Protein AF-A0A0V7ZVW0-F1 (afdb_monomer_lite)

Foldseek 3Di:
DLVVCLVPVPPQDPVNLVVVCVVQNNVLSVCSNVNHDDDPPPPDDDPPPPDDDDDDDDDDDDDDDPPPPDPQPQPDDPLLQVLLCVVQVDHLNLAHEAEQDPVQVLVQFQWKEFQRYIYHHHPRCVCVLLRSLVNSCVVVVVQDDWDDDRVQETEGDPPVSSVCSVVSSVRSNVCSVDDDDPDDDDDDDPDDDDDDPPDDPDDTTYMYGHHNDPPDDDPLQVLQVQLDADAFDCDPQGVQQQVVNQVCSQCSNPDDPVVLLVLQLVCCCVVVVDDSVVSSVVCSNNQDPVSCVSVVWDKDLDDPPVPDFKKKKWADDDPGIHIWIWGHDPNWIWIRGNNPDPGIDTDPDPVVVVVPTDSRMMIID

pLDDT: mean 73.27, std 20.16, range [25.23, 97.62]

Radius of gyration: 29.3 Å; chains: 1; bounding box: 74×58×77 Å

Structure (mmCIF, N/CA/C/O backbone):
data_AF-A0A0V7ZVW0-F1
#
_entry.id   AF-A0A0V7ZVW0-F1
#
loop_
_atom_site.group_PDB
_atom_site.id
_atom_site.type_symbol
_atom_site.label_atom_id
_atom_site.label_alt_id
_atom_site.label_comp_id
_atom_site.label_asym_id
_atom_site.label_entity_id
_atom_site.label_seq_id
_atom_site.pdbx_PDB_ins_code
_atom_site.Cartn_x
_atom_site.Cartn_y
_atom_site.Cartn_z
_atom_site.occupancy
_atom_site.B_iso_or_equiv
_atom_site.auth_seq_id
_atom_site.auth_comp_id
_atom_site.auth_asym_id
_atom_site.auth_atom_id
_atom_site.pdbx_PDB_model_num
ATOM 1 N N . MET A 1 1 ? -21.931 31.222 8.034 1.00 62.81 1 MET A N 1
ATOM 2 C CA . MET A 1 1 ? -21.033 31.451 6.882 1.00 62.81 1 MET A CA 1
ATOM 3 C C . MET A 1 1 ? -21.674 30.991 5.579 1.00 62.81 1 MET A C 1
ATOM 5 O O . MET A 1 1 ? -21.943 31.849 4.756 1.00 62.81 1 MET A O 1
ATOM 9 N N . VAL A 1 2 ? -22.039 29.708 5.440 1.00 65.50 2 VAL A N 1
ATOM 10 C CA . VAL A 1 2 ? -22.719 29.173 4.238 1.00 65.50 2 VAL A CA 1
ATOM 11 C C . VAL A 1 2 ? -24.022 29.911 3.904 1.00 65.50 2 VAL A C 1
ATOM 13 O O . VAL A 1 2 ? -24.157 30.420 2.803 1.00 65.50 2 VAL A O 1
ATOM 16 N N . GLN A 1 3 ? -24.919 30.109 4.878 1.00 70.12 3 GLN A N 1
ATOM 17 C CA . GLN A 1 3 ? -26.161 30.880 4.668 1.00 70.12 3 GLN A CA 1
ATOM 18 C C . GLN A 1 3 ? -25.923 32.312 4.165 1.00 70.12 3 GLN A C 1
ATOM 20 O O . GLN A 1 3 ? -26.696 32.821 3.364 1.00 70.12 3 GLN A O 1
ATOM 25 N N . ARG A 1 4 ? -24.845 32.965 4.616 1.00 76.50 4 ARG A N 1
ATOM 26 C CA . ARG A 1 4 ? -24.483 34.310 4.146 1.00 76.50 4 ARG A CA 1
ATOM 27 C C . ARG A 1 4 ? -23.921 34.256 2.721 1.00 76.50 4 ARG A C 1
ATOM 29 O O . ARG A 1 4 ? -24.273 35.106 1.915 1.00 76.50 4 ARG A O 1
ATOM 36 N N . ALA A 1 5 ? -23.093 33.255 2.414 1.00 75.12 5 ALA A N 1
ATOM 37 C CA . ALA A 1 5 ? -22.555 33.028 1.073 1.00 75.12 5 ALA A CA 1
ATOM 38 C C . ALA A 1 5 ? -23.656 32.703 0.047 1.00 75.12 5 ALA A C 1
ATOM 40 O O . ALA A 1 5 ? -23.568 33.150 -1.084 1.00 75.12 5 ALA A O 1
ATOM 41 N N . GLN A 1 6 ? -24.728 32.012 0.450 1.00 74.56 6 GLN A N 1
ATOM 42 C CA . GLN A 1 6 ? -25.894 31.740 -0.404 1.00 74.56 6 GLN A CA 1
ATOM 43 C C . GLN A 1 6 ? -26.761 32.976 -0.672 1.00 74.56 6 GLN A C 1
ATOM 45 O O . GLN A 1 6 ? -27.415 33.058 -1.705 1.00 74.56 6 GLN A O 1
ATOM 50 N N . GLN A 1 7 ? -26.798 33.927 0.265 1.00 77.25 7 GLN A N 1
ATOM 51 C CA . GLN A 1 7 ? -27.565 35.165 0.107 1.00 77.25 7 GLN A CA 1
ATOM 52 C C . GLN A 1 7 ? -26.859 36.185 -0.793 1.00 77.25 7 GLN A C 1
ATOM 54 O O . GLN A 1 7 ? -27.534 36.972 -1.451 1.00 77.25 7 GLN A O 1
ATOM 59 N N . ASP A 1 8 ? -25.521 36.192 -0.817 1.00 77.88 8 ASP A N 1
ATOM 60 C CA . ASP A 1 8 ? -24.735 37.115 -1.647 1.00 77.88 8 ASP A CA 1
ATOM 61 C C . ASP A 1 8 ? -23.403 36.473 -2.114 1.00 77.88 8 ASP A C 1
ATOM 63 O O . ASP A 1 8 ? -22.331 36.795 -1.583 1.00 77.88 8 ASP A O 1
ATOM 67 N N . PRO A 1 9 ? -23.449 35.548 -3.098 1.00 74.31 9 PRO A N 1
ATOM 68 C CA . PRO A 1 9 ? -22.285 34.762 -3.533 1.00 74.31 9 PRO A CA 1
ATOM 69 C C . PRO A 1 9 ? -21.124 35.603 -4.077 1.00 74.31 9 PRO A C 1
ATOM 71 O O . PRO A 1 9 ? -19.957 35.244 -3.933 1.00 74.31 9 PRO A O 1
ATOM 74 N N . ASN A 1 10 ? -21.432 36.770 -4.647 1.00 75.38 10 ASN A N 1
ATOM 75 C CA . ASN A 1 10 ? -20.456 37.666 -5.269 1.00 75.38 10 ASN A CA 1
ATOM 76 C C . ASN A 1 10 ? -19.619 38.467 -4.253 1.00 75.38 10 ASN A C 1
ATOM 78 O O . ASN A 1 10 ? -18.709 39.194 -4.651 1.00 75.38 10 ASN A O 1
ATOM 82 N N . LYS A 1 11 ? -19.919 38.362 -2.950 1.00 76.19 11 LYS A N 1
ATOM 83 C CA . LYS A 1 11 ? -19.188 39.042 -1.866 1.00 76.19 11 LYS A CA 1
ATOM 84 C C . LYS A 1 11 ? -18.315 38.117 -1.019 1.00 76.19 11 LYS A C 1
ATOM 86 O O . LYS A 1 11 ? -17.822 38.548 0.022 1.00 76.19 11 LYS A O 1
ATOM 91 N N . VAL A 1 12 ? -18.126 36.869 -1.442 1.00 75.44 12 VAL A N 1
ATOM 92 C CA . VAL A 1 12 ? -17.245 35.911 -0.766 1.00 75.44 12 VAL A CA 1
ATOM 93 C C . VAL A 1 12 ? -15.794 36.180 -1.170 1.00 75.44 12 VAL A C 1
ATOM 95 O O . VAL A 1 12 ? -15.440 36.105 -2.345 1.00 75.44 12 VAL A O 1
ATOM 98 N N . SER A 1 13 ? -14.947 36.513 -0.195 1.00 74.56 13 SER A N 1
ATOM 99 C CA . SER A 1 13 ? -13.511 36.739 -0.413 1.00 74.56 13 SER A CA 1
ATOM 100 C C . SER A 1 13 ? -12.729 35.428 -0.605 1.00 74.56 13 SER A C 1
ATOM 102 O O . SER A 1 13 ? -13.204 34.350 -0.251 1.00 74.56 13 SER A O 1
ATOM 104 N N . GLY A 1 14 ? -11.505 35.503 -1.143 1.00 70.06 14 GLY A N 1
ATOM 105 C CA . GLY A 1 14 ? -10.660 34.319 -1.382 1.00 70.06 14 GLY A CA 1
ATOM 106 C C . GLY A 1 14 ? -10.353 33.494 -0.122 1.00 70.06 14 GLY A C 1
ATOM 107 O O . GLY A 1 14 ? -10.316 32.266 -0.186 1.00 70.06 14 GLY A O 1
ATOM 108 N N . ASP A 1 15 ? -10.222 34.144 1.036 1.00 69.88 15 ASP A N 1
ATOM 109 C CA . ASP A 1 15 ? -9.978 33.465 2.316 1.00 69.88 15 ASP A CA 1
ATOM 110 C C . ASP A 1 15 ? -11.261 32.828 2.882 1.00 69.88 15 ASP A C 1
ATOM 112 O O . ASP A 1 15 ? -11.229 31.742 3.466 1.00 69.88 15 ASP A O 1
ATOM 116 N N . GLU A 1 16 ? -12.420 33.461 2.661 1.00 63.94 16 GLU A N 1
ATOM 117 C CA . GLU A 1 16 ? -13.727 32.880 2.993 1.00 63.94 16 GLU A CA 1
ATOM 118 C C . GLU A 1 16 ? -14.039 31.661 2.110 1.00 63.94 16 GLU A C 1
ATOM 120 O O . GLU A 1 16 ? -14.705 30.727 2.550 1.00 63.94 16 GLU A O 1
ATOM 125 N N . TRP A 1 17 ? -13.493 31.616 0.898 1.00 69.94 17 TRP A N 1
ATOM 126 C CA . TRP A 1 17 ? -13.578 30.466 -0.000 1.00 69.94 17 TRP A CA 1
ATOM 127 C C . TRP A 1 17 ? -12.956 29.208 0.610 1.00 69.94 17 TRP A C 1
ATOM 129 O O . TRP A 1 17 ? -13.590 28.158 0.646 1.00 69.94 17 TRP A O 1
ATOM 139 N N . GLN A 1 18 ? -11.739 29.322 1.153 1.00 64.81 18 GLN A N 1
ATOM 140 C CA . GLN A 1 18 ? -11.039 28.191 1.777 1.00 64.81 18 GLN A CA 1
ATOM 141 C C . GLN A 1 18 ? -11.750 27.694 3.040 1.00 64.81 18 GLN A C 1
ATOM 143 O O . GLN A 1 18 ? -11.738 26.498 3.342 1.00 64.81 18 GLN A O 1
ATOM 148 N N . GLN A 1 19 ? -12.393 28.599 3.777 1.00 63.78 19 GLN A N 1
ATOM 149 C CA . GLN A 1 19 ? -13.180 28.249 4.957 1.00 63.78 19 GLN A CA 1
ATOM 150 C C . GLN A 1 19 ? -14.517 27.588 4.592 1.00 63.78 19 GLN A C 1
ATOM 152 O O . GLN A 1 19 ? -14.938 26.669 5.293 1.00 63.78 19 GLN A O 1
ATOM 157 N N . LEU A 1 20 ? -15.164 28.004 3.497 1.00 66.75 20 LEU A N 1
ATOM 158 C CA . LEU A 1 20 ? -16.339 27.319 2.945 1.00 66.75 20 LEU A CA 1
ATOM 159 C C . LEU A 1 20 ? -15.963 25.918 2.458 1.00 66.75 20 LEU A C 1
ATOM 161 O O . LEU A 1 20 ? -16.585 24.947 2.879 1.00 66.75 20 LEU A O 1
ATOM 165 N N . ASP A 1 21 ? -14.880 25.808 1.690 1.00 67.62 21 ASP A N 1
ATOM 166 C CA . ASP A 1 21 ? -14.365 24.540 1.170 1.00 67.62 21 ASP A CA 1
ATOM 167 C C . ASP A 1 21 ? -14.055 23.547 2.300 1.00 67.62 21 ASP A C 1
ATOM 169 O O . ASP A 1 21 ? -14.507 22.402 2.297 1.00 67.62 21 ASP A O 1
ATOM 173 N N . SER A 1 22 ? -13.400 24.025 3.357 1.00 54.53 22 SER A N 1
ATOM 174 C CA . SER A 1 22 ? -13.115 23.216 4.546 1.00 54.53 22 SER A CA 1
ATOM 175 C C . SER A 1 22 ? -14.374 22.792 5.317 1.00 54.53 22 SER A C 1
ATOM 177 O O . SER A 1 22 ? -14.340 21.786 6.024 1.00 54.53 22 SER A O 1
ATOM 179 N N . ALA A 1 23 ? -15.469 23.555 5.224 1.00 60.16 23 ALA A N 1
ATOM 180 C CA . ALA A 1 23 ? -16.697 23.323 5.984 1.00 60.16 23 ALA A CA 1
ATOM 181 C C . ALA A 1 23 ? -17.710 22.429 5.255 1.00 60.16 23 ALA A C 1
ATOM 183 O O . ALA A 1 23 ? -18.391 21.641 5.911 1.00 60.16 23 ALA A O 1
ATOM 184 N N . ILE A 1 24 ? -17.841 22.563 3.931 1.00 66.44 24 ILE A N 1
ATOM 185 C CA . ILE A 1 24 ? -18.870 21.861 3.143 1.00 66.44 24 ILE A CA 1
ATOM 186 C C . ILE A 1 24 ? -18.304 21.041 1.977 1.00 66.44 24 ILE A C 1
ATOM 188 O O . ILE A 1 24 ? -19.046 20.297 1.341 1.00 66.44 24 ILE A O 1
ATOM 192 N N . GLY A 1 25 ? -16.995 21.117 1.732 1.00 59.28 25 GLY A N 1
ATOM 193 C CA . GLY A 1 25 ? -16.313 20.452 0.627 1.00 59.28 25 GLY A CA 1
ATOM 194 C C . GLY A 1 25 ? -16.346 21.261 -0.672 1.00 59.28 25 GLY A C 1
ATOM 195 O O . GLY A 1 25 ? -17.212 22.112 -0.892 1.00 59.28 25 GLY A O 1
ATOM 196 N N . THR A 1 26 ? -15.397 20.967 -1.560 1.00 69.25 26 THR A N 1
ATOM 197 C CA . THR A 1 26 ? -15.078 21.814 -2.725 1.00 69.25 26 THR A CA 1
ATOM 198 C C . THR A 1 26 ? -16.202 21.873 -3.740 1.00 69.25 26 THR A C 1
ATOM 200 O O . THR A 1 26 ? -16.510 22.940 -4.266 1.00 69.25 26 THR A O 1
ATOM 203 N N . ASN A 1 27 ? -16.864 20.739 -3.967 1.00 63.62 27 ASN A N 1
ATOM 204 C CA . ASN A 1 27 ? -17.964 20.643 -4.924 1.00 63.62 27 ASN A CA 1
ATOM 205 C C . ASN A 1 27 ? -19.178 21.454 -4.448 1.00 63.62 27 ASN A C 1
ATOM 207 O O . ASN A 1 27 ? -19.658 22.317 -5.173 1.00 63.62 27 ASN A O 1
ATOM 211 N N . ALA A 1 28 ? -19.583 21.266 -3.190 1.00 71.69 28 ALA A N 1
ATOM 212 C CA . ALA A 1 28 ? -20.669 22.019 -2.566 1.00 71.69 28 ALA A CA 1
ATOM 213 C C . ALA A 1 28 ? -20.373 23.526 -2.469 1.00 71.69 28 ALA A C 1
ATOM 215 O O . ALA A 1 28 ? -21.266 24.358 -2.602 1.00 71.69 28 ALA A O 1
ATOM 216 N N . THR A 1 29 ? -19.107 23.890 -2.255 1.00 75.50 29 THR A N 1
ATOM 217 C CA . THR A 1 29 ? -18.671 25.293 -2.251 1.00 75.50 29 THR A CA 1
ATOM 218 C C . THR A 1 29 ? -18.795 25.909 -3.644 1.00 75.50 29 THR A C 1
ATOM 220 O O . THR A 1 29 ? -19.284 27.030 -3.767 1.00 75.50 29 THR A O 1
ATOM 223 N N . GLY A 1 30 ? -18.438 25.165 -4.697 1.00 73.38 30 GLY A N 1
ATOM 224 C CA . GLY A 1 30 ? -18.672 25.565 -6.085 1.00 73.38 30 GLY A CA 1
ATOM 225 C C . GLY A 1 30 ? -20.152 25.805 -6.402 1.00 73.38 30 GLY A C 1
ATOM 226 O O . GLY A 1 30 ? -20.478 26.811 -7.025 1.00 73.38 30 GLY A O 1
ATOM 227 N N . GLU A 1 31 ? -21.044 24.940 -5.917 1.00 75.38 31 GLU A N 1
ATOM 228 C CA . GLU A 1 31 ? -22.501 25.055 -6.104 1.00 75.38 31 GLU A CA 1
ATOM 229 C C . GLU A 1 31 ? -23.081 26.291 -5.390 1.00 75.38 31 GLU A C 1
ATOM 231 O O . GLU A 1 31 ? -23.767 27.099 -6.018 1.00 75.38 31 GLU A O 1
ATOM 236 N N . VAL A 1 32 ? -22.725 26.528 -4.115 1.00 74.50 32 VAL A N 1
ATOM 237 C CA . VAL A 1 32 ? -23.129 27.747 -3.371 1.00 74.50 32 VAL A CA 1
ATOM 238 C C . VAL A 1 32 ? -22.755 29.016 -4.131 1.00 74.50 32 VAL A C 1
ATOM 240 O O . VAL A 1 32 ? -23.522 29.978 -4.182 1.00 74.50 32 VAL A O 1
ATOM 243 N N . LEU A 1 33 ? -21.559 29.029 -4.710 1.00 75.56 33 LEU A N 1
ATOM 244 C CA . LEU A 1 33 ? -21.011 30.209 -5.366 1.00 75.56 33 LEU A CA 1
ATOM 245 C C . LEU A 1 33 ? -21.505 30.396 -6.798 1.00 75.56 33 LEU A C 1
ATOM 247 O O . LEU A 1 33 ? -21.523 31.521 -7.289 1.00 75.56 33 LEU A O 1
ATOM 251 N N . ALA A 1 34 ? -21.979 29.323 -7.430 1.00 77.19 34 ALA A N 1
ATOM 252 C CA . ALA A 1 34 ? -22.760 29.381 -8.660 1.00 77.19 34 ALA A CA 1
ATOM 253 C C . ALA A 1 34 ? -24.193 29.912 -8.429 1.00 77.19 34 ALA A C 1
ATOM 255 O O . ALA A 1 34 ? -24.961 30.041 -9.381 1.00 77.19 34 ALA A O 1
ATOM 256 N N . GLY A 1 35 ? -24.542 30.260 -7.183 1.00 66.75 35 GLY A N 1
ATOM 257 C CA . GLY A 1 35 ? -25.862 30.754 -6.797 1.00 66.75 35 GLY A CA 1
ATOM 258 C C . GLY A 1 35 ? -26.866 29.640 -6.521 1.00 66.75 35 GLY A C 1
ATOM 259 O O . GLY A 1 35 ? -28.060 29.916 -6.397 1.00 66.75 35 GLY A O 1
ATOM 260 N N . GLU A 1 36 ? -26.410 28.391 -6.418 1.00 72.12 36 GLU A N 1
ATOM 261 C CA . GLU A 1 36 ? -27.277 27.267 -6.104 1.00 72.12 36 GLU A CA 1
ATOM 262 C C . GLU A 1 36 ? -27.523 27.167 -4.596 1.00 72.12 36 GLU A C 1
ATOM 264 O O . GLU A 1 36 ? -26.655 27.400 -3.745 1.00 72.12 36 GLU A O 1
ATOM 269 N N . GLN A 1 37 ? -28.757 26.810 -4.242 1.00 64.25 37 GLN A N 1
ATOM 270 C CA . GLN A 1 37 ? -29.129 26.627 -2.852 1.00 64.25 37 GLN A CA 1
ATOM 271 C C . GLN A 1 37 ? -28.549 25.308 -2.335 1.00 64.25 37 GLN A C 1
ATOM 273 O O . GLN A 1 37 ? -29.181 24.260 -2.401 1.00 64.25 37 GLN A O 1
ATOM 278 N N . TRP A 1 38 ? -27.357 25.376 -1.754 1.00 58.59 38 TRP A N 1
ATOM 279 C CA . TRP A 1 38 ? -26.834 24.306 -0.910 1.00 58.59 38 TRP A CA 1
ATOM 280 C C . TRP A 1 38 ? -27.757 23.987 0.273 1.00 58.59 38 TRP A C 1
ATOM 282 O O . TRP A 1 38 ? -27.940 24.775 1.208 1.00 58.59 38 TRP A O 1
ATOM 292 N N . ILE A 1 39 ? -28.348 22.803 0.235 1.00 56.75 39 ILE A N 1
ATOM 293 C CA . ILE A 1 39 ? -29.100 22.237 1.345 1.00 56.75 39 ILE A CA 1
ATOM 294 C C . ILE A 1 39 ? -28.165 21.218 1.995 1.00 56.75 39 ILE A C 1
ATOM 296 O O . ILE A 1 39 ? -27.678 20.332 1.294 1.00 56.75 39 ILE A O 1
ATOM 300 N N . PRO A 1 40 ? -27.890 21.318 3.307 1.00 47.72 40 PRO A N 1
ATOM 301 C CA . PRO A 1 40 ? -27.124 20.294 3.993 1.00 47.72 40 PRO A CA 1
ATOM 302 C C . PRO A 1 40 ? -27.811 18.943 3.769 1.00 47.72 40 PRO A C 1
ATOM 304 O O . PRO A 1 40 ? -28.951 18.764 4.205 1.00 47.72 40 PRO A O 1
ATOM 307 N N . GLU A 1 41 ? -27.150 17.982 3.120 1.00 44.72 41 GLU A N 1
ATOM 308 C CA . GLU A 1 41 ? -27.631 16.596 3.095 1.00 44.72 41 GLU A CA 1
ATOM 309 C C . GLU A 1 41 ? -27.407 15.958 4.473 1.00 44.72 41 GLU A C 1
ATOM 311 O O . GLU A 1 41 ? -26.576 15.080 4.689 1.00 44.72 41 GLU A O 1
ATOM 316 N N . PHE A 1 42 ? -28.181 16.428 5.446 1.00 38.28 42 PHE A N 1
ATOM 317 C CA . PHE A 1 42 ? -28.397 15.750 6.707 1.00 38.28 42 PHE A CA 1
ATOM 318 C C . PHE A 1 42 ? -29.465 14.681 6.478 1.00 38.28 42 PHE A C 1
ATOM 320 O O . PHE A 1 42 ? -30.665 14.955 6.507 1.00 38.28 42 PHE A O 1
ATOM 327 N N . LYS A 1 43 ? -29.054 13.421 6.305 1.00 37.94 43 LYS A N 1
ATOM 328 C CA . LYS A 1 43 ? -29.952 12.285 6.569 1.00 37.94 43 LYS A CA 1
ATOM 329 C C . LYS A 1 43 ? -30.059 12.089 8.084 1.00 37.94 43 LYS A C 1
ATOM 331 O O . LYS A 1 43 ? -29.467 11.183 8.655 1.00 37.94 43 LYS A O 1
ATOM 336 N N . GLY A 1 44 ? -30.794 12.994 8.724 1.00 29.08 44 GLY A N 1
ATOM 337 C CA . GLY A 1 44 ? -31.065 13.011 10.157 1.00 29.08 44 GLY A CA 1
ATOM 338 C C . GLY A 1 44 ? -32.118 14.073 10.477 1.00 29.08 44 GLY A C 1
ATOM 339 O O . GLY A 1 44 ? -31.895 15.259 10.277 1.00 29.08 44 GLY A O 1
ATOM 340 N N . ILE A 1 45 ? -33.286 13.599 10.900 1.00 36.09 45 ILE A N 1
ATOM 341 C CA . ILE A 1 45 ? -34.530 14.284 11.289 1.00 36.09 45 ILE A CA 1
ATOM 342 C C . ILE A 1 45 ? -34.354 15.758 11.741 1.00 36.09 45 ILE A C 1
ATOM 344 O O . ILE A 1 45 ? -34.023 16.000 12.894 1.00 36.09 45 ILE A O 1
ATOM 348 N N . SER A 1 46 ? -34.661 16.746 10.885 1.00 35.34 46 SER A N 1
ATOM 349 C CA . SER A 1 46 ? -35.245 18.049 11.303 1.00 35.34 46 SER A CA 1
ATOM 350 C C . SER A 1 46 ? -35.776 18.901 10.129 1.00 35.34 46 SER A C 1
ATOM 352 O O . SER A 1 46 ? -35.511 20.091 10.008 1.00 35.34 46 SER A O 1
ATOM 354 N N . GLY A 1 47 ? -36.585 18.312 9.247 1.00 33.84 47 GLY A N 1
ATOM 355 C CA . GLY A 1 47 ? -37.229 19.055 8.150 1.00 33.84 47 GLY A CA 1
ATOM 356 C C . GLY A 1 47 ? -38.544 19.767 8.502 1.00 33.84 47 GLY A C 1
ATOM 357 O O . GLY A 1 47 ? -39.185 20.297 7.603 1.00 33.84 47 GLY A O 1
ATOM 358 N N . GLN A 1 48 ? -39.008 19.748 9.760 1.00 33.38 48 GLN A N 1
ATOM 359 C CA . GLN A 1 48 ? -40.432 19.999 10.041 1.00 33.38 48 GLN A CA 1
ATOM 360 C C . GLN A 1 48 ? -40.726 20.834 11.299 1.00 33.38 48 GLN A C 1
ATOM 362 O O . GLN A 1 48 ? -41.711 20.574 11.981 1.00 33.38 48 GLN A O 1
ATOM 367 N N . LEU A 1 49 ? -39.896 21.835 11.625 1.00 32.31 49 LEU A N 1
ATOM 368 C CA . LEU A 1 49 ? -40.135 22.702 12.798 1.00 32.31 49 LEU A CA 1
ATOM 369 C C . LEU A 1 49 ? -39.998 24.218 12.575 1.00 32.31 49 LEU A C 1
ATOM 371 O O . LEU A 1 49 ? -40.122 24.976 13.530 1.00 32.31 49 LEU A O 1
ATOM 375 N N . TRP A 1 50 ? -39.845 24.700 11.340 1.00 29.77 50 TRP A N 1
ATOM 376 C CA . TRP A 1 50 ? -39.866 26.146 11.072 1.00 29.77 50 TRP A CA 1
ATOM 377 C C . TRP A 1 50 ? -41.203 26.578 10.461 1.00 29.77 50 TRP A C 1
ATOM 379 O O . TRP A 1 50 ? -41.298 26.909 9.284 1.00 29.77 50 TRP A O 1
ATOM 389 N N . GLY A 1 51 ? -42.251 26.551 11.288 1.00 27.03 51 GLY A N 1
ATOM 390 C CA . GLY A 1 51 ? -43.524 27.241 11.067 1.00 27.03 51 GLY A CA 1
ATOM 391 C C . GLY A 1 51 ? -43.766 28.186 12.243 1.00 27.03 51 GLY A C 1
ATOM 392 O O . GLY A 1 51 ? -43.769 27.748 13.388 1.00 27.03 51 GLY A O 1
ATOM 393 N N . GLY A 1 52 ? -43.858 29.487 11.968 1.00 33.66 52 GLY A N 1
ATOM 394 C CA . GLY A 1 52 ? -43.719 30.540 12.973 1.00 33.66 52 GLY A CA 1
ATOM 395 C C . GLY A 1 52 ? -44.821 30.623 14.031 1.00 33.66 52 GLY A C 1
ATOM 396 O O . GLY A 1 52 ? -45.981 30.344 13.763 1.00 33.66 52 GLY A O 1
ATOM 397 N N . ALA A 1 53 ? -44.440 31.112 15.211 1.00 25.23 53 ALA A N 1
ATOM 398 C CA . ALA A 1 53 ? -45.225 32.004 16.063 1.00 25.23 53 ALA A CA 1
ATOM 399 C C . ALA A 1 53 ? -44.318 32.521 17.189 1.00 25.23 53 ALA A C 1
ATOM 401 O O . ALA A 1 53 ? -43.629 31.749 17.853 1.00 25.23 53 ALA A O 1
ATOM 402 N N . ALA A 1 54 ? -44.311 33.835 17.397 1.00 30.41 54 ALA A N 1
ATOM 403 C CA . ALA A 1 54 ? -43.721 34.445 18.578 1.00 30.41 54 ALA A CA 1
ATOM 404 C C . ALA A 1 54 ? -44.581 34.121 19.809 1.00 30.41 54 ALA A C 1
ATOM 406 O O . ALA A 1 54 ? -45.792 34.330 19.768 1.00 30.41 54 ALA A O 1
ATOM 407 N N . ILE A 1 55 ? -43.963 33.681 20.909 1.00 27.17 55 ILE A N 1
ATOM 408 C CA . ILE A 1 55 ? -44.566 33.729 22.247 1.00 27.17 55 ILE A CA 1
ATOM 409 C C . ILE A 1 55 ? -43.501 34.226 23.231 1.00 27.17 55 ILE A C 1
ATOM 411 O O . ILE A 1 55 ? -42.413 33.666 23.333 1.00 27.17 55 ILE A O 1
ATOM 415 N N . GLN A 1 56 ? -43.823 35.317 23.923 1.00 25.70 56 GLN A N 1
ATOM 416 C CA . GLN A 1 56 ? -43.032 35.934 24.986 1.00 25.70 56 GLN A CA 1
ATOM 417 C C . GLN A 1 56 ? -43.644 35.586 26.361 1.00 25.70 56 GLN A C 1
ATOM 419 O O . GLN A 1 56 ? -44.859 35.425 26.456 1.00 25.70 56 GLN A O 1
ATOM 424 N N . MET A 1 57 ? -42.801 35.627 27.411 1.00 25.28 57 MET A N 1
ATOM 425 C CA . MET A 1 57 ? -43.093 35.628 28.870 1.00 25.28 57 MET A CA 1
ATOM 426 C C . MET A 1 57 ? -43.344 34.251 29.532 1.00 25.28 57 MET A C 1
ATOM 428 O O . MET A 1 57 ? -43.863 33.355 28.888 1.00 25.28 57 MET A O 1
ATOM 432 N N . LYS A 1 58 ? -43.016 33.972 30.811 1.00 25.28 58 LYS A N 1
ATOM 433 C CA . LYS A 1 58 ? -42.609 34.758 32.002 1.00 25.28 58 LYS A CA 1
ATOM 434 C C . LYS A 1 58 ? -41.940 33.800 33.021 1.00 25.28 58 LYS A C 1
ATOM 436 O O . LYS A 1 58 ? -42.291 32.628 33.060 1.00 25.28 58 LYS A O 1
ATOM 441 N N . SER A 1 59 ? -41.026 34.304 33.852 1.00 43.00 59 SER A N 1
ATOM 442 C CA . SER A 1 59 ? -40.358 33.589 34.957 1.00 43.00 59 SER A CA 1
ATOM 443 C C . SER A 1 59 ? -41.330 32.964 35.970 1.00 43.00 59 SER A C 1
ATOM 445 O O . SER A 1 59 ? -42.156 33.708 36.506 1.00 43.00 59 SER A O 1
ATOM 447 N N . ILE A 1 60 ? -41.164 31.671 36.290 1.00 33.50 60 ILE A N 1
ATOM 448 C CA . ILE A 1 60 ? -41.631 31.032 37.536 1.00 33.50 60 ILE A CA 1
ATOM 449 C C . ILE A 1 60 ? -40.615 29.956 37.974 1.00 33.50 60 ILE A C 1
ATOM 451 O O . ILE A 1 60 ? -40.413 28.970 37.273 1.00 33.50 60 ILE A O 1
ATOM 455 N N . ASP A 1 61 ? -40.011 30.239 39.127 1.00 33.91 61 ASP A N 1
ATOM 456 C CA . ASP A 1 61 ? -39.489 29.403 40.216 1.00 33.91 61 ASP A CA 1
ATOM 457 C C . ASP A 1 61 ? -38.563 28.195 39.975 1.00 33.91 61 ASP A C 1
ATOM 459 O O . ASP A 1 61 ? -38.894 27.180 39.365 1.00 33.91 61 ASP A O 1
ATOM 463 N N . ASP A 1 62 ? -37.405 28.319 40.628 1.00 43.00 62 ASP A N 1
ATOM 464 C CA . ASP A 1 62 ? -36.410 27.298 40.914 1.00 43.00 62 ASP A CA 1
ATOM 465 C C . ASP A 1 62 ? -36.993 26.062 41.629 1.00 43.00 62 ASP A C 1
ATOM 467 O O . ASP A 1 62 ? -37.827 26.162 42.530 1.00 43.00 62 ASP A O 1
ATOM 471 N N . ASN A 1 63 ? -36.370 24.912 41.333 1.00 42.38 63 ASN A N 1
ATOM 472 C CA . ASN A 1 63 ? -36.236 23.738 42.208 1.00 42.38 63 ASN A CA 1
ATOM 473 C C . ASN A 1 63 ? -37.284 22.604 42.082 1.00 42.38 63 ASN A C 1
ATOM 475 O O . ASN A 1 63 ? -38.102 22.412 42.981 1.00 42.38 63 ASN A O 1
ATOM 479 N N . LYS A 1 64 ? -37.185 21.778 41.018 1.00 36.75 64 LYS A N 1
ATOM 480 C CA . LYS A 1 64 ? -37.382 20.299 41.047 1.00 36.75 64 LYS A CA 1
ATOM 481 C C . LYS A 1 64 ? -37.277 19.642 39.655 1.00 36.75 64 LYS A C 1
ATOM 483 O O . LYS A 1 64 ? -38.263 19.164 39.116 1.00 36.75 64 LYS A O 1
ATOM 488 N N . TYR A 1 65 ? -36.073 19.523 39.104 1.00 31.39 65 TYR A N 1
ATOM 489 C CA . TYR A 1 65 ? -35.780 18.470 38.120 1.00 31.39 65 TYR A CA 1
ATOM 490 C C . TYR A 1 65 ? -34.375 17.943 38.392 1.00 31.39 65 TYR A C 1
ATOM 492 O O . TYR A 1 65 ? -33.389 18.373 37.802 1.00 31.39 65 TYR A O 1
ATOM 500 N N . SER A 1 66 ? -34.275 17.019 39.347 1.00 34.66 66 SER A N 1
ATOM 501 C CA . SER A 1 66 ? -33.153 16.087 39.375 1.00 34.66 66 SER A CA 1
ATOM 502 C C . SER A 1 66 ? -33.245 15.284 38.082 1.00 34.66 66 SER A C 1
ATOM 504 O O . SER A 1 66 ? -34.122 14.428 37.959 1.00 34.66 66 SER A O 1
ATOM 506 N N . GLN A 1 67 ? -32.413 15.621 37.092 1.00 42.41 67 GLN A N 1
ATOM 507 C CA . GLN A 1 67 ? -32.258 14.794 35.905 1.00 42.41 67 GLN A CA 1
ATOM 508 C C . GLN A 1 67 ? -31.921 13.384 36.382 1.00 42.41 67 GLN A C 1
ATOM 510 O O . GLN A 1 67 ? -30.952 13.172 37.111 1.00 42.41 67 GLN A O 1
ATOM 515 N N . VAL A 1 68 ? -32.787 12.433 36.049 1.00 40.78 68 VAL A N 1
ATOM 516 C CA . VAL A 1 68 ? -32.530 11.020 36.290 1.00 40.78 68 VAL A CA 1
ATOM 517 C C . VAL A 1 68 ? -31.396 10.657 35.339 1.00 40.78 68 VAL A C 1
ATOM 519 O O . VAL A 1 68 ? -31.643 10.430 34.158 1.00 40.78 68 VAL A O 1
ATOM 522 N N . GLU A 1 69 ? -30.152 10.666 35.823 1.00 54.94 69 GLU A N 1
ATOM 523 C CA . GLU A 1 69 ? -29.047 10.021 35.117 1.00 54.94 69 GLU A CA 1
ATOM 524 C C . GLU A 1 69 ? -29.460 8.565 34.898 1.00 54.94 69 GLU A C 1
ATOM 526 O O . GLU A 1 69 ? -29.541 7.764 35.833 1.00 54.94 69 GLU A O 1
ATOM 531 N N . GLN A 1 70 ? -29.831 8.240 33.660 1.00 63.31 70 GLN A N 1
ATOM 532 C CA . GLN A 1 70 ? -30.126 6.871 33.279 1.00 63.31 70 GLN A CA 1
ATOM 533 C C . GLN A 1 70 ? -28.859 6.050 33.509 1.00 63.31 70 GLN A C 1
ATOM 535 O O . GLN A 1 70 ? -27.813 6.326 32.922 1.00 63.31 70 GLN A O 1
ATOM 540 N N . GLU A 1 71 ? -28.964 5.047 34.379 1.00 79.88 71 GLU A N 1
ATOM 541 C CA . GLU A 1 71 ? -27.871 4.137 34.706 1.00 79.88 71 GLU A CA 1
ATOM 542 C C . GLU A 1 71 ? -27.223 3.592 33.422 1.00 79.88 71 GLU A C 1
ATOM 544 O O . GLU A 1 71 ? -27.892 3.002 32.566 1.00 79.88 71 GLU A O 1
ATOM 549 N N . ASN A 1 72 ? -25.911 3.783 33.283 1.00 85.88 72 ASN A N 1
ATOM 550 C CA . ASN A 1 72 ? -25.170 3.329 32.119 1.00 85.88 72 ASN A CA 1
ATOM 551 C C . ASN A 1 72 ? -25.010 1.799 32.123 1.00 85.88 72 ASN A C 1
ATOM 553 O O . ASN A 1 72 ? -24.185 1.232 32.834 1.00 85.88 72 ASN A O 1
ATOM 557 N N .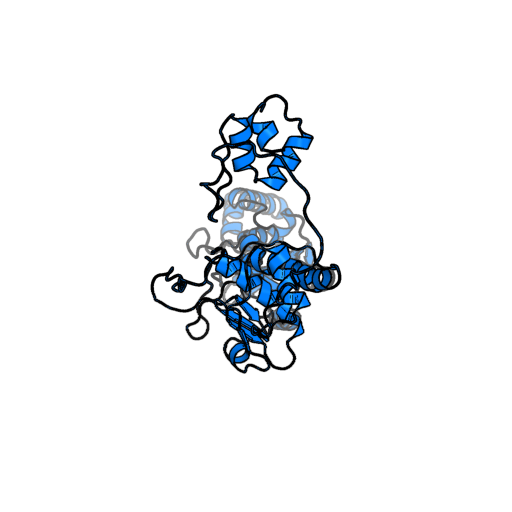 LYS A 1 73 ? -25.777 1.130 31.258 1.00 90.88 73 LYS A N 1
ATOM 558 C CA . LYS A 1 73 ? -25.783 -0.338 31.093 1.00 90.88 73 LYS A CA 1
ATOM 559 C C . LYS A 1 73 ? -24.993 -0.819 29.877 1.00 90.88 73 LYS A C 1
ATOM 561 O O . LYS A 1 73 ? -25.142 -1.961 29.446 1.00 90.88 73 LYS A O 1
ATOM 566 N N . THR A 1 74 ? -24.175 0.055 29.294 1.00 91.50 74 THR A N 1
ATOM 567 C CA . THR A 1 74 ? -23.496 -0.221 28.021 1.00 91.50 74 THR A CA 1
ATOM 568 C C . THR A 1 74 ? -22.181 -0.976 28.198 1.00 91.50 74 THR A C 1
ATOM 570 O O . THR A 1 74 ? -21.701 -1.629 27.274 1.00 91.50 74 THR A O 1
ATOM 573 N N . GLY A 1 75 ? -21.581 -0.885 29.389 1.00 92.69 75 GLY A N 1
ATOM 574 C CA . GLY A 1 75 ? -20.211 -1.320 29.650 1.00 92.69 75 GLY A CA 1
ATOM 575 C C . GLY A 1 75 ? -19.147 -0.300 29.224 1.00 92.69 75 GLY A C 1
ATOM 576 O O . GLY A 1 75 ? -17.971 -0.510 29.511 1.00 92.69 75 GLY A O 1
ATOM 577 N N . LEU A 1 76 ? -19.510 0.815 28.581 1.00 95.25 76 LEU A N 1
ATOM 578 C CA . LEU A 1 76 ? -18.599 1.946 28.391 1.00 95.25 76 LEU A CA 1
ATOM 579 C C . LEU A 1 76 ? -18.416 2.700 29.717 1.00 95.25 76 LEU A C 1
ATOM 581 O O . LEU A 1 76 ? -19.395 2.871 30.439 1.00 95.25 76 LEU A O 1
ATOM 585 N N . PRO A 1 77 ? -17.217 3.222 30.023 1.00 95.50 77 PRO A N 1
ATOM 586 C CA . PRO A 1 77 ? -17.054 4.229 31.069 1.00 95.50 77 PRO A CA 1
ATOM 587 C C . PRO A 1 77 ? -17.947 5.454 30.807 1.00 95.50 77 PRO A C 1
ATOM 589 O O . PRO A 1 77 ? -18.015 5.912 29.665 1.00 95.50 77 PRO A O 1
ATOM 592 N N . ASP A 1 78 ? -18.593 6.007 31.839 1.00 91.38 78 ASP A N 1
ATOM 593 C CA . ASP A 1 78 ? -19.560 7.117 31.703 1.00 91.38 78 ASP A CA 1
ATOM 594 C C . ASP A 1 78 ? -18.977 8.321 30.966 1.00 91.38 78 ASP A C 1
ATOM 596 O O . ASP A 1 78 ? -19.581 8.877 30.051 1.00 91.38 78 ASP A O 1
ATOM 600 N N . ASN A 1 79 ? -17.740 8.671 31.309 1.00 90.94 79 ASN A N 1
ATOM 601 C CA . ASN A 1 79 ? -17.015 9.771 30.692 1.00 90.94 79 ASN A CA 1
ATOM 602 C C . ASN A 1 79 ? -16.745 9.532 29.197 1.00 90.94 79 ASN A C 1
ATOM 604 O O . ASN A 1 79 ? -16.803 10.465 28.396 1.00 90.94 79 ASN A O 1
ATOM 608 N N . LEU A 1 80 ? -16.453 8.287 28.811 1.00 94.38 80 LEU A N 1
ATOM 609 C CA . LEU A 1 80 ? -16.263 7.915 27.418 1.00 94.38 80 LEU A CA 1
ATOM 610 C C . LEU A 1 80 ? -17.600 7.958 26.682 1.00 94.38 80 LEU A C 1
ATOM 612 O O . LEU A 1 80 ? -17.660 8.569 25.623 1.00 94.38 80 LEU A O 1
ATOM 616 N N . LYS A 1 81 ? -18.658 7.371 27.252 1.00 94.88 81 LYS A N 1
ATOM 617 C CA . LYS A 1 81 ? -20.006 7.384 26.673 1.00 94.88 81 LYS A CA 1
ATOM 618 C C . LYS A 1 81 ? -20.468 8.819 26.398 1.00 94.88 81 LYS A C 1
ATOM 620 O O . LYS A 1 81 ? -20.681 9.167 25.239 1.00 94.88 81 LYS A O 1
ATOM 625 N N . ALA A 1 82 ? -20.477 9.670 27.425 1.00 89.56 82 ALA A N 1
ATOM 626 C CA . ALA A 1 82 ? -20.849 11.077 27.301 1.00 89.56 82 ALA A CA 1
ATOM 627 C C . ALA A 1 82 ? -19.947 11.824 26.306 1.00 89.56 82 ALA A C 1
ATOM 629 O O . ALA A 1 82 ? -20.414 12.639 25.515 1.00 89.56 82 ALA A O 1
ATOM 630 N N . GLY A 1 83 ? -18.642 11.534 26.298 1.00 89.56 83 GLY A N 1
ATOM 631 C CA . GLY A 1 83 ? -17.703 12.109 25.338 1.00 89.56 83 GLY A CA 1
ATOM 632 C C . GLY A 1 83 ? -18.032 11.756 23.884 1.00 89.56 83 GLY A C 1
ATOM 633 O O . GLY A 1 83 ? -17.959 12.630 23.021 1.00 89.56 83 GLY A O 1
ATOM 634 N N . ILE A 1 84 ? -18.398 10.502 23.608 1.00 92.25 84 ILE A N 1
ATOM 635 C CA . ILE A 1 84 ? -18.791 10.037 22.271 1.00 92.25 84 ILE A CA 1
ATOM 636 C C . ILE A 1 84 ? -20.120 10.675 21.858 1.00 92.25 84 ILE A C 1
ATOM 638 O O . ILE A 1 84 ? -20.218 11.206 20.752 1.00 92.25 84 ILE A O 1
ATOM 642 N N . GLU A 1 85 ? -21.117 10.675 22.742 1.00 92.62 85 GLU A N 1
ATOM 643 C CA . GLU A 1 85 ? -22.444 11.252 22.490 1.00 92.62 85 GLU A CA 1
ATOM 644 C C . GLU A 1 85 ? -22.347 12.756 22.208 1.00 92.62 85 GLU A C 1
ATOM 646 O O . GLU A 1 85 ? -22.854 13.229 21.194 1.00 92.62 85 GLU A O 1
ATOM 651 N N . ASN A 1 86 ? -21.582 13.495 23.015 1.00 87.44 86 ASN A N 1
ATOM 652 C CA . ASN A 1 86 ? -21.361 14.930 22.822 1.00 87.44 86 ASN A CA 1
ATOM 653 C C . ASN A 1 86 ? -20.629 15.261 21.515 1.00 87.44 86 ASN A C 1
ATOM 655 O O . ASN A 1 86 ? -20.852 16.317 20.927 1.00 87.44 86 ASN A O 1
ATOM 659 N N . LEU A 1 87 ? -19.711 14.398 21.074 1.00 82.06 87 LEU A N 1
ATOM 660 C CA . LEU A 1 87 ? -18.960 14.605 19.835 1.00 82.06 87 LEU A CA 1
ATOM 661 C C . LEU A 1 87 ? -19.748 14.213 18.583 1.00 82.06 87 LEU A C 1
ATOM 663 O O . LEU A 1 87 ? -19.498 14.776 17.521 1.00 82.06 87 LEU A O 1
ATOM 667 N N . SER A 1 88 ? -20.640 13.230 18.690 1.00 83.81 88 SER A N 1
ATOM 668 C CA . SER A 1 88 ? -21.313 12.618 17.538 1.00 83.81 88 SER A CA 1
ATOM 669 C C . SER A 1 88 ? -22.783 13.004 17.388 1.00 83.81 88 SER A C 1
ATOM 671 O O . SER A 1 88 ? -23.325 12.873 16.292 1.00 83.81 88 SER A O 1
ATOM 673 N N . GLY A 1 89 ? -23.439 13.446 18.465 1.00 88.62 89 GLY A N 1
ATOM 674 C CA . GLY A 1 89 ? -24.891 13.630 18.520 1.00 88.62 89 GLY A CA 1
ATOM 675 C C . GLY A 1 89 ? -25.687 12.319 18.469 1.00 88.62 89 GLY A C 1
ATOM 676 O O . GLY A 1 89 ? -26.893 12.350 18.239 1.00 88.62 89 GLY A O 1
ATOM 677 N N . ILE A 1 90 ? -25.034 11.165 18.640 1.00 86.25 90 ILE A N 1
ATOM 678 C CA . ILE A 1 90 ? -25.639 9.833 18.529 1.00 86.25 90 ILE A CA 1
ATOM 679 C C . ILE A 1 90 ? -25.636 9.159 19.900 1.00 86.25 90 ILE A C 1
ATOM 681 O O . ILE A 1 90 ? -24.578 9.037 20.509 1.00 86.25 90 ILE A O 1
ATOM 685 N N . SER A 1 91 ? -26.804 8.680 20.349 1.00 92.81 91 SER A N 1
ATOM 686 C CA . SER A 1 91 ? -26.932 7.906 21.596 1.00 92.81 91 SER A CA 1
ATOM 687 C C . SER A 1 91 ? -26.147 6.595 21.523 1.00 92.81 91 SER A C 1
ATOM 689 O O . SER A 1 91 ? -26.131 5.906 20.494 1.00 92.81 91 SER A O 1
ATOM 691 N N . MET A 1 92 ? -25.532 6.238 22.648 1.00 93.56 92 MET A N 1
ATOM 692 C CA . MET A 1 92 ? -24.757 5.016 22.842 1.00 93.56 92 MET A CA 1
ATOM 693 C C . MET A 1 92 ? -25.465 4.010 23.769 1.00 93.56 92 MET A C 1
ATOM 695 O O . MET A 1 92 ? -24.860 3.017 24.156 1.00 93.56 92 MET A O 1
ATOM 699 N N . ASP A 1 93 ? -26.734 4.223 24.136 1.00 93.81 93 ASP A N 1
ATOM 700 C CA . ASP A 1 93 ? -27.464 3.422 25.146 1.00 93.81 93 ASP A CA 1
ATOM 701 C C . ASP A 1 93 ? -27.669 1.940 24.777 1.00 93.81 93 ASP A C 1
ATOM 703 O O . ASP A 1 93 ? -27.777 1.053 25.635 1.00 93.81 93 ASP A O 1
ATOM 707 N N . ASP A 1 94 ? -27.708 1.650 23.481 1.00 93.31 94 ASP A N 1
ATOM 708 C CA . ASP A 1 94 ? -27.832 0.308 22.910 1.00 93.31 94 ASP A CA 1
ATOM 709 C C . ASP A 1 94 ? -26.481 -0.412 22.756 1.00 93.31 94 ASP A C 1
ATOM 711 O O . ASP A 1 94 ? -26.453 -1.587 22.381 1.00 93.31 94 ASP A O 1
ATOM 715 N N . VAL A 1 95 ? -25.365 0.253 23.072 1.00 95.31 95 VAL A N 1
ATOM 716 C CA . VAL A 1 95 ? -24.025 -0.331 22.972 1.00 95.31 95 VAL A CA 1
ATOM 717 C C . VAL A 1 95 ? -23.825 -1.385 24.045 1.00 95.31 95 VAL A C 1
ATOM 719 O O . VAL A 1 95 ? -24.276 -1.228 25.179 1.00 95.31 95 VAL A O 1
ATOM 722 N N . ARG A 1 96 ? -23.137 -2.474 23.704 1.00 97.62 96 ARG A N 1
ATOM 723 C CA . ARG A 1 96 ? -22.734 -3.518 24.651 1.00 97.62 96 ARG A CA 1
ATOM 724 C C . ARG A 1 96 ? -21.250 -3.818 24.500 1.00 97.62 96 ARG A C 1
ATOM 726 O O . ARG A 1 96 ? -20.812 -4.287 23.449 1.00 97.62 96 ARG A O 1
ATOM 733 N N . VAL A 1 97 ? -20.484 -3.556 25.558 1.00 97.00 97 VAL A N 1
ATOM 734 C CA . VAL A 1 97 ? -19.056 -3.875 25.635 1.00 97.00 97 VAL A CA 1
ATOM 735 C C . VAL A 1 97 ? -18.858 -5.236 26.293 1.00 97.00 97 VAL A C 1
ATOM 737 O O . VAL A 1 97 ? -19.242 -5.464 27.438 1.00 97.00 97 VAL A O 1
ATOM 740 N N . HIS A 1 98 ? -18.202 -6.132 25.570 1.00 96.44 98 HIS A N 1
ATOM 741 C CA . HIS A 1 98 ? -17.829 -7.469 26.010 1.00 96.44 98 HIS A CA 1
ATOM 742 C C . HIS A 1 98 ? -16.328 -7.483 26.320 1.00 96.44 98 HIS A C 1
ATOM 744 O O . HIS A 1 98 ? -15.502 -7.686 25.424 1.00 96.44 98 HIS A O 1
ATOM 750 N N . TYR A 1 99 ? -15.975 -7.227 27.580 1.00 95.31 99 TYR A N 1
ATOM 751 C CA . TYR A 1 99 ? -14.591 -7.275 28.066 1.00 95.31 99 TYR A CA 1
ATOM 752 C C . TYR A 1 99 ? -14.067 -8.705 28.178 1.00 95.31 99 TYR A C 1
ATOM 754 O O . TYR A 1 99 ? -14.842 -9.641 28.367 1.00 95.31 99 TYR A O 1
ATOM 762 N N . ASN A 1 100 ? -12.741 -8.864 28.102 1.00 92.00 100 ASN A N 1
ATOM 763 C CA . ASN A 1 100 ? -12.064 -10.165 28.160 1.00 92.00 100 ASN A CA 1
ATOM 764 C C . ASN A 1 100 ? -12.639 -11.192 27.165 1.00 92.00 100 ASN A C 1
ATOM 766 O O . ASN A 1 100 ? -12.642 -12.395 27.416 1.00 92.00 100 ASN A O 1
ATOM 770 N N . SER A 1 101 ? -13.142 -10.709 26.029 1.00 93.12 101 SER A N 1
ATOM 771 C CA . SER A 1 101 ? -13.763 -11.527 24.996 1.00 93.12 101 SER A CA 1
ATOM 772 C C . SER A 1 101 ? -12.708 -12.367 24.281 1.00 93.12 101 SER A C 1
ATOM 774 O O . SER A 1 101 ? -11.667 -11.856 23.869 1.00 93.12 101 SER A O 1
ATOM 776 N N . SER A 1 102 ? -12.995 -13.648 24.056 1.00 88.19 102 SER A N 1
ATOM 777 C CA . SER A 1 102 ? -12.171 -14.511 23.202 1.00 88.19 102 SER A CA 1
ATOM 778 C C . SER A 1 102 ? -12.345 -14.202 21.710 1.00 88.19 102 SER A C 1
ATOM 780 O O . SER A 1 102 ? -11.442 -14.484 20.922 1.00 88.19 102 SER A O 1
ATOM 782 N N . LYS A 1 103 ? -13.462 -13.577 21.309 1.00 86.50 103 LYS A N 1
ATOM 783 C CA . LYS A 1 103 ? -13.825 -13.383 19.895 1.00 86.50 103 LYS A CA 1
ATOM 784 C C . LYS A 1 103 ? -12.800 -12.601 19.062 1.00 86.50 103 LYS A C 1
ATOM 786 O O . LYS A 1 103 ? -12.553 -13.015 17.934 1.00 86.50 103 LYS A O 1
ATOM 791 N N . PRO A 1 104 ? -12.166 -11.510 19.547 1.00 87.31 104 PRO A N 1
ATOM 792 C CA . PRO A 1 104 ? -11.181 -10.786 18.745 1.00 87.31 104 PRO A CA 1
ATOM 793 C C . PRO A 1 104 ? -10.043 -11.684 18.251 1.00 87.31 104 PRO A C 1
ATOM 795 O O . PRO A 1 104 ? -9.644 -11.584 17.092 1.00 87.31 104 PRO A O 1
ATOM 798 N N . SER A 1 105 ? -9.595 -12.646 19.066 1.00 78.81 105 SER A N 1
ATOM 799 C CA . SER A 1 105 ? -8.536 -13.586 18.675 1.00 78.81 105 SER A CA 1
ATOM 800 C C . SER A 1 105 ? -8.909 -14.447 17.462 1.00 78.81 105 SER A C 1
ATOM 802 O O . SER A 1 105 ? -8.044 -14.791 16.655 1.00 78.81 105 SER A O 1
ATOM 804 N N . GLU A 1 106 ? -10.201 -14.725 17.258 1.00 79.62 106 GLU A N 1
ATOM 805 C CA . GLU A 1 106 ? -10.682 -15.486 16.107 1.00 79.62 106 GLU A CA 1
ATOM 806 C C . GLU A 1 106 ? -10.427 -14.741 14.792 1.00 79.62 106 GLU A C 1
ATOM 808 O O . GLU A 1 106 ? -10.162 -15.385 13.777 1.00 79.62 106 GLU A O 1
ATOM 813 N N . LEU A 1 107 ? -10.429 -13.407 14.823 1.00 71.56 107 LEU A N 1
ATOM 814 C CA . LEU A 1 107 ? -10.158 -12.532 13.681 1.00 71.56 107 LEU A CA 1
ATOM 815 C C . LEU A 1 107 ? -8.700 -12.044 13.623 1.00 71.56 107 LEU A C 1
ATOM 817 O O . LEU A 1 107 ? -8.346 -11.277 12.725 1.00 71.56 107 LEU A O 1
ATOM 821 N N . GLN A 1 108 ? -7.846 -12.512 14.544 1.00 75.12 108 GLN A N 1
ATOM 822 C CA . GLN A 1 108 ? -6.514 -11.950 14.808 1.00 75.12 108 GLN A CA 1
ATOM 823 C C . GLN A 1 108 ? -6.592 -10.452 15.141 1.00 75.12 108 GLN A C 1
ATOM 825 O O . GLN A 1 108 ? -5.856 -9.624 14.602 1.00 75.12 108 GLN A O 1
ATOM 830 N N . ALA A 1 109 ? -7.532 -10.106 16.015 1.00 79.00 109 ALA A N 1
ATOM 831 C CA . ALA A 1 109 ? -7.778 -8.770 16.525 1.00 79.00 109 ALA A CA 1
ATOM 832 C C . ALA A 1 109 ? -7.575 -8.689 18.043 1.00 79.00 109 ALA A C 1
ATOM 834 O O . ALA A 1 109 ? -7.705 -9.671 18.771 1.00 79.00 109 ALA A O 1
ATOM 835 N N . LEU A 1 110 ? -7.246 -7.489 18.510 1.00 85.31 110 LEU A N 1
ATOM 836 C CA . LEU A 1 110 ? -7.177 -7.084 19.914 1.00 85.31 110 LEU A CA 1
ATOM 837 C C . LEU A 1 110 ? -8.549 -6.623 20.401 1.00 85.31 110 LEU A C 1
ATOM 839 O O . LEU A 1 110 ? -8.914 -6.890 21.541 1.00 85.31 110 LEU A O 1
ATOM 843 N N . ALA A 1 111 ? -9.308 -5.954 19.536 1.00 89.25 111 ALA A N 1
ATOM 844 C CA . ALA A 1 111 ? -10.693 -5.569 19.757 1.00 89.25 111 ALA A CA 1
ATOM 845 C C . ALA A 1 111 ? -11.404 -5.403 18.404 1.00 89.25 111 ALA A C 1
ATOM 847 O O . ALA A 1 111 ? -10.735 -5.293 17.375 1.00 89.25 111 ALA A O 1
ATOM 848 N N . TYR A 1 112 ? -12.736 -5.443 18.390 1.00 89.94 112 TYR A N 1
ATOM 849 C CA . TYR A 1 112 ? -13.519 -5.099 17.203 1.00 89.94 112 TYR A CA 1
ATOM 850 C C . TYR A 1 112 ? -14.927 -4.617 17.552 1.00 89.94 112 TYR A C 1
ATOM 852 O O . TYR A 1 112 ? -15.464 -4.930 18.620 1.00 89.94 112 TYR A O 1
ATOM 860 N N . THR A 1 113 ? -15.544 -3.935 16.591 1.00 93.81 113 THR A N 1
ATOM 861 C CA . THR A 1 113 ? -16.903 -3.400 16.655 1.00 93.81 113 THR A CA 1
ATOM 862 C C . THR A 1 113 ? -17.780 -3.976 15.551 1.00 93.81 113 THR A C 1
ATOM 864 O O . THR A 1 113 ? -17.426 -3.939 14.369 1.00 93.81 113 THR A O 1
ATOM 867 N N . GLN A 1 114 ? -18.949 -4.480 15.944 1.00 89.69 114 GLN A N 1
ATOM 868 C CA . GLN A 1 114 ? -19.975 -5.045 15.072 1.00 89.69 114 GLN A CA 1
ATOM 869 C C . GLN A 1 114 ? -21.351 -4.500 15.469 1.00 89.69 114 GLN A C 1
ATOM 871 O O . GLN A 1 114 ? -21.927 -4.899 16.484 1.00 89.69 114 GLN A O 1
ATOM 876 N N . GLY A 1 115 ? -21.891 -3.591 14.665 1.00 90.00 115 GLY A N 1
ATOM 877 C CA . GLY A 1 115 ? -23.082 -2.823 15.004 1.00 90.00 115 GLY A CA 1
ATOM 878 C C . GLY A 1 115 ? -22.877 -2.072 16.318 1.00 90.00 115 GLY A C 1
ATOM 879 O O . GLY A 1 115 ? -21.993 -1.229 16.444 1.00 90.00 115 GLY A O 1
ATOM 880 N N . THR A 1 116 ? -23.684 -2.416 17.318 1.00 93.19 116 THR A N 1
ATOM 881 C CA . THR A 1 116 ? -23.625 -1.855 18.676 1.00 93.19 116 THR A CA 1
ATOM 882 C C . THR A 1 116 ? -22.831 -2.725 19.657 1.00 93.19 116 THR A C 1
ATOM 884 O O . THR A 1 116 ? -22.721 -2.394 20.836 1.00 93.19 116 THR A O 1
ATOM 887 N N . ASN A 1 117 ? -22.253 -3.841 19.205 1.00 95.44 117 ASN A N 1
ATOM 888 C CA . ASN A 1 117 ? -21.442 -4.718 20.045 1.00 95.44 117 ASN A CA 1
ATOM 889 C C . ASN A 1 117 ? -19.957 -4.397 19.882 1.00 95.44 117 ASN A C 1
ATOM 891 O O . ASN A 1 117 ? -19.430 -4.416 18.770 1.00 95.44 117 ASN A O 1
ATOM 895 N N . ILE A 1 118 ? -19.275 -4.182 21.004 1.00 95.88 118 ILE A N 1
ATOM 896 C CA . ILE A 1 118 ? -17.826 -3.989 21.063 1.00 95.88 118 ILE A CA 1
ATOM 897 C C . ILE A 1 118 ? -17.225 -5.179 21.803 1.00 95.88 118 ILE A C 1
ATOM 899 O O . ILE A 1 118 ? -17.575 -5.442 22.950 1.00 95.88 118 ILE A O 1
ATOM 903 N N . HIS A 1 119 ? -16.307 -5.902 21.173 1.00 95.25 119 HIS A N 1
ATOM 904 C CA . HIS A 1 119 ? -15.586 -7.008 21.794 1.00 95.25 119 HIS A CA 1
ATOM 905 C C . HIS A 1 119 ? -14.142 -6.597 22.067 1.00 95.25 119 HIS A C 1
ATOM 907 O O . HIS A 1 119 ? -13.406 -6.278 21.138 1.00 95.25 119 HIS A O 1
ATOM 913 N N . VAL A 1 120 ? -13.721 -6.651 23.330 1.00 93.75 120 VAL A N 1
ATOM 914 C CA . VAL A 1 120 ? -12.367 -6.279 23.763 1.00 93.75 120 VAL A CA 1
ATOM 915 C C . VAL A 1 120 ? -11.646 -7.521 24.267 1.00 93.75 120 VAL A C 1
ATOM 917 O O . VAL A 1 120 ? -12.139 -8.202 25.167 1.00 93.75 120 VAL A O 1
ATOM 920 N N . GLY A 1 121 ? -10.490 -7.830 23.682 1.00 90.19 121 GLY A N 1
ATOM 921 C CA . GLY A 1 121 ? -9.651 -8.944 24.110 1.00 90.19 121 GLY A CA 1
ATOM 922 C C . GLY A 1 121 ? -9.049 -8.711 25.502 1.00 90.19 121 GLY A C 1
ATOM 923 O O . GLY A 1 121 ? -8.963 -7.564 25.947 1.00 90.19 121 GLY A O 1
ATOM 924 N N . PRO A 1 122 ? -8.602 -9.770 26.200 1.00 90.44 122 PRO A N 1
ATOM 925 C CA . PRO A 1 122 ? -8.000 -9.630 27.525 1.00 90.44 122 PRO A CA 1
ATOM 926 C C . PRO A 1 122 ? -6.831 -8.629 27.545 1.00 90.44 122 PRO A C 1
ATOM 928 O O . PRO A 1 122 ? -5.871 -8.770 26.781 1.00 90.44 122 PRO A O 1
ATOM 931 N N . GLY A 1 123 ? -6.917 -7.604 28.403 1.00 91.00 123 GLY A N 1
ATOM 932 C CA . GLY A 1 123 ? -5.889 -6.563 28.560 1.00 91.00 123 GLY A CA 1
ATOM 933 C C . GLY A 1 123 ? -5.812 -5.533 27.421 1.00 91.00 123 GLY A C 1
ATOM 934 O O . GLY A 1 123 ? -4.785 -4.866 27.261 1.00 91.00 123 GLY A O 1
ATOM 935 N N . GLN A 1 124 ? -6.851 -5.430 26.583 1.00 93.12 124 GLN A N 1
ATOM 936 C CA . GLN A 1 124 ? -6.890 -4.555 25.401 1.00 93.12 124 GLN A CA 1
ATOM 937 C C . GLN A 1 124 ? -7.844 -3.355 25.541 1.00 93.12 124 GLN A C 1
ATOM 939 O O . GLN A 1 124 ? -8.168 -2.694 24.554 1.00 93.12 124 GLN A O 1
ATOM 944 N N . GLU A 1 125 ? -8.242 -3.000 26.764 1.00 94.19 125 GLU A N 1
ATOM 945 C CA . GLU A 1 125 ? -9.185 -1.914 27.090 1.00 94.19 125 GLU A CA 1
ATOM 946 C C . GLU A 1 125 ? -8.724 -0.545 26.576 1.00 94.19 125 GLU A C 1
ATOM 948 O O . GLU A 1 125 ? -9.529 0.357 26.348 1.00 94.19 125 GLU A O 1
ATOM 953 N N . LYS A 1 126 ? -7.421 -0.390 26.321 1.00 91.88 126 LYS A N 1
ATOM 954 C CA . LYS A 1 126 ? -6.846 0.806 25.693 1.00 91.88 126 LYS A CA 1
ATOM 955 C C . LYS A 1 126 ? -7.448 1.130 24.318 1.00 91.88 126 LYS A C 1
ATOM 957 O O . LYS A 1 126 ? -7.422 2.298 23.940 1.00 91.88 126 LYS A O 1
ATOM 962 N N . TYR A 1 127 ? -7.990 0.145 23.595 1.00 90.31 127 TYR A N 1
ATOM 963 C CA . TYR A 1 127 ? -8.637 0.353 22.293 1.00 90.31 127 TYR A CA 1
ATOM 964 C C . TYR A 1 127 ? -10.126 0.680 22.394 1.00 90.31 127 TYR A C 1
ATOM 966 O O . TYR A 1 127 ? -10.718 1.091 21.404 1.00 90.31 127 TYR A O 1
ATOM 974 N N . LEU A 1 128 ? -10.733 0.579 23.579 1.00 95.94 128 LEU A N 1
ATOM 975 C CA . LEU A 1 128 ? -12.161 0.828 23.756 1.00 95.94 128 LEU A CA 1
ATOM 976 C C . LEU A 1 128 ? -12.637 2.192 23.211 1.00 95.94 128 LEU A C 1
ATOM 978 O O . LEU A 1 128 ? -13.679 2.215 22.564 1.00 95.94 128 LEU A O 1
ATOM 982 N N . PRO A 1 129 ? -11.914 3.319 23.391 1.00 94.88 129 PRO A N 1
ATOM 983 C CA . PRO A 1 129 ? -12.345 4.593 22.815 1.00 94.88 129 PRO A CA 1
ATOM 984 C C . PRO A 1 129 ? -12.358 4.600 21.283 1.00 94.88 129 PRO A C 1
ATOM 986 O O . PRO A 1 129 ? -13.204 5.257 20.687 1.00 94.88 129 PRO A O 1
ATOM 989 N N . HIS A 1 130 ? -11.422 3.878 20.662 1.00 94.38 130 HIS A N 1
ATOM 990 C CA . HIS A 1 130 ? -11.327 3.729 19.211 1.00 94.38 130 HIS A CA 1
ATOM 991 C C . HIS A 1 130 ? -12.522 2.919 18.688 1.00 94.38 130 HIS A C 1
ATOM 993 O O . HIS A 1 130 ? -13.258 3.379 17.820 1.00 94.38 130 HIS A O 1
ATOM 999 N N . GLU A 1 131 ? -12.780 1.764 19.303 1.00 94.88 131 GLU A N 1
ATOM 1000 C CA . GLU A 1 131 ? -13.905 0.888 18.963 1.00 94.88 131 GLU A CA 1
ATOM 1001 C C . GLU A 1 131 ? -15.270 1.561 19.199 1.00 94.88 131 GLU A C 1
ATOM 1003 O O . GLU A 1 131 ? -16.175 1.473 18.374 1.00 94.88 131 GLU A O 1
ATOM 1008 N N . ALA A 1 132 ? -15.412 2.343 20.273 1.00 95.00 132 ALA A N 1
ATOM 1009 C CA . ALA A 1 132 ? -16.629 3.117 20.517 1.00 95.00 132 ALA A CA 1
ATOM 1010 C C . ALA A 1 132 ? -16.931 4.120 19.387 1.00 95.00 132 ALA A C 1
ATOM 1012 O O . ALA A 1 132 ? -18.099 4.353 19.075 1.00 95.00 132 ALA A O 1
ATOM 1013 N N . TRP A 1 133 ? -15.907 4.677 18.730 1.00 94.31 133 TRP A N 1
ATOM 1014 C CA . TRP A 1 133 ? -16.114 5.552 17.573 1.00 94.31 133 TRP A CA 1
ATOM 1015 C C . TRP A 1 133 ? -16.508 4.785 16.304 1.00 94.31 133 TRP A C 1
ATOM 1017 O O . TRP A 1 133 ? -17.231 5.317 15.462 1.00 94.31 133 TRP A O 1
ATOM 1027 N N . HIS A 1 134 ? -16.119 3.518 16.161 1.00 92.88 134 HIS A N 1
ATOM 1028 C CA . HIS A 1 134 ? -16.620 2.691 15.060 1.00 92.88 134 HIS A CA 1
ATOM 1029 C C . HIS A 1 134 ? -18.136 2.479 15.135 1.00 92.88 134 HIS A C 1
ATOM 1031 O O . HIS A 1 134 ? -18.791 2.451 14.094 1.00 92.88 134 HIS A O 1
ATOM 1037 N N . VAL A 1 135 ? -18.731 2.434 16.334 1.00 93.19 135 VAL A N 1
ATOM 1038 C CA . VAL A 1 135 ? -20.199 2.392 16.476 1.00 93.19 135 VAL A CA 1
ATOM 1039 C C . VAL A 1 135 ? -20.837 3.629 15.842 1.00 93.19 135 VAL A C 1
ATOM 1041 O O . VAL A 1 135 ? -21.807 3.505 15.097 1.00 93.19 135 VAL A O 1
ATOM 1044 N N . VAL A 1 136 ? -20.271 4.818 16.079 1.00 90.38 136 VAL A N 1
ATOM 1045 C CA . VAL A 1 136 ? -20.734 6.077 15.468 1.00 90.38 136 VAL A CA 1
ATOM 1046 C C . VAL A 1 136 ? -20.693 5.975 13.944 1.00 90.38 136 VAL A C 1
ATOM 1048 O O . VAL A 1 136 ? -21.686 6.263 13.278 1.00 90.38 136 VAL A O 1
ATOM 1051 N N . GLN A 1 137 ? -19.579 5.502 13.383 1.00 86.12 137 GLN A N 1
ATOM 1052 C CA . GLN A 1 137 ? -19.407 5.350 11.934 1.00 86.12 137 GLN A CA 1
ATOM 1053 C C . GLN A 1 137 ? -20.417 4.370 11.321 1.00 86.12 137 GLN A C 1
ATOM 1055 O O . GLN A 1 137 ? -20.968 4.637 10.249 1.00 86.12 137 GLN A O 1
ATOM 1060 N N . GLN A 1 138 ? -20.689 3.256 12.005 1.00 86.06 138 GLN A N 1
ATOM 1061 C CA . GLN A 1 138 ? -21.665 2.258 11.567 1.00 86.06 138 GLN A CA 1
ATOM 1062 C C . GLN A 1 138 ? -23.103 2.777 11.678 1.00 86.06 138 GLN A C 1
ATOM 1064 O O . GLN A 1 138 ? -23.877 2.601 10.740 1.00 86.06 138 GLN A O 1
ATOM 1069 N N . LYS A 1 139 ? -23.447 3.505 12.750 1.00 85.94 139 LYS A N 1
ATOM 1070 C CA . LYS A 1 139 ? -24.753 4.174 12.901 1.00 85.94 139 LYS A CA 1
ATOM 1071 C C . LYS A 1 139 ? -24.981 5.278 11.865 1.00 85.94 139 LYS A C 1
ATOM 1073 O O . LYS A 1 139 ? -26.107 5.475 11.424 1.00 85.94 139 LYS A O 1
ATOM 1078 N N . GLN A 1 140 ? -23.920 5.955 11.428 1.00 84.50 140 GLN A N 1
ATOM 1079 C CA . GLN A 1 140 ? -23.963 6.916 10.319 1.00 84.50 140 GLN A CA 1
ATOM 1080 C C . GLN A 1 140 ? -24.080 6.245 8.940 1.00 84.50 140 GLN A C 1
ATOM 1082 O O . GLN A 1 140 ? -24.243 6.936 7.936 1.00 84.50 140 GLN A O 1
ATOM 1087 N N . GLY A 1 141 ? -23.956 4.917 8.863 1.00 81.00 141 GLY A N 1
ATOM 1088 C CA . GLY A 1 141 ? -24.016 4.174 7.609 1.00 81.00 141 GLY A CA 1
ATOM 1089 C C . GLY A 1 141 ? -22.830 4.425 6.677 1.00 81.00 141 GLY A C 1
ATOM 1090 O O . GLY A 1 141 ? -22.935 4.103 5.506 1.00 81.00 141 GLY A O 1
ATOM 1091 N N . ARG A 1 142 ? -21.706 4.976 7.162 1.00 80.00 142 ARG A N 1
ATOM 1092 C CA . ARG A 1 142 ? -20.534 5.352 6.335 1.00 80.00 142 ARG A CA 1
ATOM 1093 C C . ARG A 1 142 ? -19.635 4.169 5.957 1.00 80.00 142 ARG A C 1
ATOM 1095 O O . ARG A 1 142 ? -18.655 4.332 5.233 1.00 80.00 142 ARG A O 1
ATOM 1102 N N . VAL A 1 143 ? -19.935 2.979 6.469 1.00 76.56 143 VAL A N 1
ATOM 1103 C CA . VAL A 1 143 ? -19.118 1.773 6.316 1.00 76.56 143 VAL A CA 1
ATOM 1104 C C . VAL A 1 143 ? -19.570 1.002 5.073 1.00 76.56 143 VAL A C 1
ATOM 1106 O O . VAL A 1 143 ? -20.559 0.274 5.109 1.00 76.56 143 VAL A O 1
ATOM 1109 N N . HIS A 1 144 ? -18.849 1.173 3.959 1.00 60.44 144 HIS A N 1
ATOM 1110 C CA . HIS A 1 144 ? -19.223 0.598 2.654 1.00 60.44 144 HIS A CA 1
ATOM 1111 C C . HIS A 1 144 ? -18.143 -0.273 1.991 1.00 60.44 144 HIS A C 1
ATOM 1113 O O . HIS A 1 144 ? -18.460 -1.055 1.095 1.00 60.44 144 HIS A O 1
ATOM 1119 N N . LYS A 1 145 ? -16.867 -0.148 2.384 1.00 54.84 145 LYS A N 1
ATOM 1120 C CA . LYS A 1 145 ? -15.745 -0.831 1.718 1.00 54.84 145 LYS A CA 1
ATOM 1121 C C . LYS A 1 145 ? -15.321 -2.065 2.501 1.00 54.84 145 LYS A C 1
ATOM 1123 O O . LYS A 1 145 ? -14.700 -1.970 3.553 1.00 54.84 145 LYS A O 1
ATOM 1128 N N . MET A 1 146 ? -15.637 -3.227 1.949 1.00 59.84 146 MET A N 1
ATOM 1129 C CA . MET A 1 146 ? -15.353 -4.511 2.575 1.00 59.84 146 MET A CA 1
ATOM 1130 C C . MET A 1 146 ? -14.088 -5.117 1.963 1.00 59.84 146 MET A C 1
ATOM 1132 O O . MET A 1 146 ? -13.975 -5.245 0.743 1.00 59.84 146 MET A O 1
ATOM 1136 N N . VAL A 1 147 ? -13.120 -5.458 2.807 1.00 53.97 147 VAL A N 1
ATOM 1137 C CA . VAL A 1 147 ? -11.960 -6.275 2.436 1.00 53.97 147 VAL A CA 1
ATOM 1138 C C . VAL A 1 147 ? -12.327 -7.737 2.699 1.00 53.97 147 VAL A C 1
ATOM 1140 O O . VAL A 1 147 ? -13.082 -8.014 3.631 1.00 53.97 147 VAL A O 1
ATOM 1143 N N . GLU A 1 148 ? -11.844 -8.635 1.838 1.00 50.91 148 GLU A N 1
ATOM 1144 C CA . GLU A 1 148 ? -12.153 -10.074 1.774 1.00 50.91 148 GLU A CA 1
ATOM 1145 C C . GLU A 1 148 ? -12.404 -10.740 3.149 1.00 50.91 148 GLU A C 1
ATOM 1147 O O . GLU A 1 148 ? -11.683 -10.453 4.112 1.00 50.91 148 GLU A O 1
ATOM 1152 N N . PRO A 1 149 ? -13.414 -11.624 3.275 1.00 52.06 149 PRO A N 1
ATOM 1153 C CA . PRO A 1 149 ? -13.857 -12.114 4.573 1.00 52.06 149 PRO A CA 1
ATOM 1154 C C . PRO A 1 149 ? -12.782 -12.935 5.291 1.00 52.06 149 PRO A C 1
ATOM 1156 O O . PRO A 1 149 ? -12.262 -13.915 4.758 1.00 52.06 149 PRO A O 1
ATOM 1159 N N . ARG A 1 150 ? -12.521 -12.622 6.566 1.00 55.91 150 ARG A N 1
ATOM 1160 C CA . ARG A 1 150 ? -11.816 -13.544 7.472 1.00 55.91 150 ARG A CA 1
ATOM 1161 C C . ARG A 1 150 ? -12.846 -14.373 8.213 1.00 55.91 150 ARG A C 1
ATOM 1163 O O . ARG A 1 150 ? -13.691 -13.823 8.910 1.00 55.91 150 ARG A O 1
ATOM 1170 N N . LYS A 1 151 ? -12.776 -15.700 8.066 1.00 57.84 151 LYS A N 1
ATOM 1171 C CA . LYS A 1 151 ? -13.696 -16.649 8.726 1.00 57.84 151 LYS A CA 1
ATOM 1172 C C . LYS A 1 151 ? -15.188 -16.296 8.539 1.00 57.84 151 LYS A C 1
ATOM 1174 O O . LYS A 1 151 ? -15.985 -16.483 9.449 1.00 57.84 151 LYS A O 1
ATOM 1179 N N . GLY A 1 152 ? -15.564 -15.782 7.363 1.00 61.16 152 GLY A N 1
ATOM 1180 C CA . GLY A 1 152 ? -16.959 -15.447 7.037 1.00 61.16 152 GLY A CA 1
ATOM 1181 C C . GLY A 1 152 ? -17.456 -14.091 7.556 1.00 61.16 152 GLY A C 1
ATOM 1182 O O . GLY A 1 152 ? -18.650 -13.822 7.470 1.00 61.16 152 GLY A O 1
ATOM 1183 N N . VAL A 1 153 ? -16.564 -13.238 8.071 1.00 62.78 153 VAL A N 1
ATOM 1184 C CA . VAL A 1 153 ? -16.879 -11.874 8.520 1.00 62.78 153 VAL A CA 1
ATOM 1185 C C . VAL A 1 153 ? -16.178 -10.863 7.618 1.00 62.78 153 VAL A C 1
ATOM 1187 O O . VAL A 1 153 ? -14.980 -10.993 7.361 1.00 62.78 153 VAL A O 1
ATOM 1190 N N . TRP A 1 154 ? -16.908 -9.852 7.148 1.00 67.19 154 TRP A N 1
ATOM 1191 C CA . TRP A 1 154 ? -16.355 -8.773 6.328 1.00 67.19 154 TRP A CA 1
ATOM 1192 C C . TRP A 1 154 ? -15.652 -7.736 7.198 1.00 67.19 154 TRP A C 1
ATOM 1194 O O . TRP A 1 154 ? -16.225 -7.276 8.182 1.00 67.19 154 TRP A O 1
ATOM 1204 N N . LEU A 1 155 ? -14.437 -7.328 6.827 1.00 69.44 155 LEU A N 1
ATOM 1205 C CA . LEU A 1 155 ? -13.705 -6.286 7.549 1.00 69.44 155 LEU A CA 1
ATOM 1206 C C . LEU A 1 155 ? -13.759 -4.965 6.779 1.00 69.44 155 LEU A C 1
ATOM 1208 O O . LEU A 1 155 ? -13.462 -4.936 5.586 1.00 69.44 155 LEU A O 1
ATOM 1212 N N . ASN A 1 156 ? -14.084 -3.864 7.458 1.00 70.88 156 ASN A N 1
ATOM 1213 C CA . ASN A 1 156 ? -13.878 -2.512 6.940 1.00 70.88 156 ASN A CA 1
ATOM 1214 C C . ASN A 1 156 ? -12.647 -1.894 7.590 1.00 70.88 156 ASN A C 1
ATOM 1216 O O . ASN A 1 156 ? -12.530 -1.871 8.809 1.00 70.88 156 ASN A O 1
ATOM 1220 N N . MET A 1 157 ? -11.746 -1.382 6.759 1.00 65.81 157 MET A N 1
ATOM 1221 C CA . MET A 1 157 ? -10.434 -0.910 7.197 1.00 65.81 157 MET A CA 1
ATOM 1222 C C . MET A 1 157 ? -9.994 0.332 6.413 1.00 65.81 157 MET A C 1
ATOM 1224 O O . MET A 1 157 ? -8.828 0.504 6.043 1.00 65.81 157 MET A O 1
ATOM 1228 N N . GLU A 1 158 ? -10.969 1.168 6.067 1.00 66.00 158 GLU A N 1
ATOM 1229 C CA . GLU A 1 158 ? -10.741 2.396 5.324 1.00 66.00 158 GLU A CA 1
ATOM 1230 C C . GLU A 1 158 ? -9.855 3.360 6.141 1.00 66.00 158 GLU A C 1
ATOM 1232 O O . GLU A 1 158 ? -10.261 3.776 7.225 1.00 66.00 158 GLU A O 1
ATOM 1237 N N . PRO A 1 159 ? -8.669 3.774 5.641 1.00 61.78 159 PRO A N 1
ATOM 1238 C CA . PRO A 1 159 ? -7.692 4.537 6.414 1.00 61.78 159 PRO A CA 1
ATOM 1239 C C . PRO A 1 159 ? -8.248 5.843 6.977 1.00 61.78 159 PRO A C 1
ATOM 1241 O O . PRO A 1 159 ? -7.839 6.265 8.055 1.00 61.78 159 PRO A O 1
ATOM 1244 N N . GLY A 1 160 ? -9.179 6.474 6.252 1.00 68.56 160 GLY A N 1
ATOM 1245 C CA . GLY A 1 160 ? -9.879 7.667 6.718 1.00 68.56 160 GLY A CA 1
ATOM 1246 C C . GLY A 1 160 ? -10.714 7.390 7.968 1.00 68.56 160 GLY A C 1
ATOM 1247 O O . GLY A 1 160 ? -10.567 8.099 8.959 1.00 68.56 160 GLY A O 1
ATOM 1248 N N . LEU A 1 161 ? -11.515 6.321 7.954 1.00 77.25 161 LEU A N 1
ATOM 1249 C CA . LEU A 1 161 ? -12.360 5.923 9.084 1.00 77.25 161 LEU A CA 1
ATOM 1250 C C . LEU A 1 161 ? -11.527 5.438 10.280 1.00 77.25 161 LEU A C 1
ATOM 1252 O O . LEU A 1 161 ? -11.821 5.804 11.415 1.00 77.25 161 LEU A O 1
ATOM 1256 N N . GLU A 1 162 ? -10.444 4.701 10.035 1.00 76.94 162 GLU A N 1
ATOM 1257 C CA . GLU A 1 162 ? -9.505 4.255 11.076 1.00 76.94 162 GLU A CA 1
ATOM 1258 C C . GLU A 1 162 ? -8.791 5.435 11.752 1.00 76.94 162 GLU A C 1
ATOM 1260 O O . GLU A 1 162 ? -8.635 5.489 12.975 1.00 76.94 162 GLU A O 1
ATOM 1265 N N . LYS A 1 163 ? -8.362 6.427 10.960 1.00 72.75 163 LYS A N 1
ATOM 1266 C CA . LYS A 1 163 ? -7.720 7.632 11.491 1.00 72.75 163 LYS A CA 1
ATOM 1267 C C . LYS A 1 163 ? -8.704 8.500 12.269 1.00 72.75 163 LYS A C 1
ATOM 1269 O O . LYS A 1 163 ? -8.331 9.054 13.302 1.00 72.75 163 LYS A O 1
ATOM 1274 N N . GLU A 1 164 ? -9.933 8.619 11.778 1.00 76.19 164 GLU A N 1
ATOM 1275 C CA . GLU A 1 164 ? -11.009 9.326 12.465 1.00 76.19 164 GLU A CA 1
ATOM 1276 C C . GLU A 1 164 ? -11.309 8.680 13.823 1.00 76.19 164 GLU A C 1
ATOM 1278 O O . GLU A 1 164 ? -11.307 9.384 14.830 1.00 76.19 164 GLU A O 1
ATOM 1283 N N . ALA A 1 165 ? -11.459 7.352 13.877 1.00 80.69 165 ALA A N 1
ATOM 1284 C CA . ALA A 1 165 ? -11.710 6.617 15.117 1.00 80.69 165 ALA A CA 1
ATOM 1285 C C . ALA A 1 165 ? -10.604 6.820 16.163 1.00 80.69 165 ALA A C 1
ATOM 1287 O O . ALA A 1 165 ? -10.887 7.051 17.339 1.00 80.69 165 ALA A O 1
ATOM 1288 N N . GLU A 1 166 ? -9.342 6.852 15.732 1.00 78.25 166 GLU A N 1
ATOM 1289 C CA . GLU A 1 166 ? -8.210 7.148 16.613 1.00 78.25 166 GLU A CA 1
ATOM 1290 C C . GLU A 1 166 ? -8.285 8.560 17.222 1.00 78.25 166 GLU A C 1
ATOM 1292 O O . GLU A 1 166 ? -8.118 8.746 18.434 1.00 78.25 166 GLU A O 1
ATOM 1297 N N . VAL A 1 167 ? -8.530 9.572 16.382 1.00 76.75 167 VAL A N 1
ATOM 1298 C CA . VAL A 1 167 ? -8.574 10.977 16.811 1.00 76.75 167 VAL A CA 1
ATOM 1299 C C . VAL A 1 167 ? -9.776 11.217 17.716 1.00 76.75 167 VAL A C 1
ATOM 1301 O O . VAL A 1 167 ? -9.624 11.762 18.812 1.00 76.75 167 VAL A O 1
ATOM 1304 N N . MET A 1 168 ? -10.956 10.789 17.282 1.00 81.62 168 MET A N 1
ATOM 1305 C CA . MET A 1 168 ? -12.210 11.077 17.963 1.00 81.62 168 MET A CA 1
ATOM 1306 C C . MET A 1 168 ? -12.373 10.250 19.236 1.00 81.62 168 MET A C 1
ATOM 1308 O O . MET A 1 168 ? -12.767 10.806 20.259 1.00 81.62 168 MET A O 1
ATOM 1312 N N . GLY A 1 169 ? -11.949 8.982 19.247 1.00 87.62 169 GLY A N 1
ATOM 1313 C CA . GLY A 1 169 ? -11.895 8.176 20.469 1.00 87.62 169 GLY A CA 1
ATOM 1314 C C . GLY A 1 169 ? -10.982 8.796 21.533 1.00 87.62 169 GLY A C 1
ATOM 1315 O O . GLY A 1 169 ? -11.342 8.897 22.710 1.00 87.62 169 GLY A O 1
ATOM 1316 N N . THR A 1 170 ? -9.820 9.312 21.120 1.00 86.38 170 THR A N 1
ATOM 1317 C CA . THR A 1 170 ? -8.914 10.040 22.023 1.00 86.38 170 THR A CA 1
ATOM 1318 C C . THR A 1 170 ? -9.545 11.330 22.553 1.00 86.38 170 THR A C 1
ATOM 1320 O O . THR A 1 170 ? -9.384 11.657 23.731 1.00 86.38 170 THR A O 1
ATOM 1323 N N . GLN A 1 171 ? -10.257 12.080 21.707 1.00 77.75 171 GLN A N 1
ATOM 1324 C CA . GLN A 1 171 ? -10.950 13.304 22.117 1.00 77.75 171 GLN A CA 1
ATOM 1325 C C . GLN A 1 171 ? -12.111 13.016 23.076 1.00 77.75 171 GLN A C 1
ATOM 1327 O O . GLN A 1 171 ? -12.225 13.701 24.093 1.00 77.75 171 GLN A O 1
ATOM 1332 N N . ALA A 1 172 ? -12.917 11.986 22.809 1.00 88.25 172 ALA A N 1
ATOM 1333 C CA . ALA A 1 172 ? -14.036 11.569 23.652 1.00 88.25 172 ALA A CA 1
ATOM 1334 C C . ALA A 1 172 ? -13.567 11.242 25.073 1.00 88.25 172 ALA A C 1
ATOM 1336 O O . ALA A 1 172 ? -14.083 11.788 26.047 1.00 88.25 172 ALA A O 1
ATOM 1337 N N . LYS A 1 173 ? -12.489 10.452 25.186 1.00 87.94 173 LYS A N 1
ATOM 1338 C CA . LYS A 1 173 ? -11.876 10.099 26.474 1.00 87.94 173 LYS A CA 1
ATOM 1339 C C . LYS A 1 173 ? -11.395 11.321 27.271 1.00 87.94 173 LYS A C 1
ATOM 1341 O O . LYS A 1 173 ? -11.401 11.284 28.497 1.00 87.94 173 LYS A O 1
ATOM 1346 N N . LYS A 1 174 ? -10.967 12.398 26.598 1.00 79.50 174 LYS A N 1
ATOM 1347 C CA . LYS A 1 174 ? -10.496 13.642 27.240 1.00 79.50 174 LYS A CA 1
ATOM 1348 C C . LYS A 1 174 ? -11.639 14.576 27.649 1.00 79.50 174 LYS A C 1
ATOM 1350 O O . LYS A 1 174 ? -11.555 15.210 28.696 1.00 79.50 174 LYS A O 1
ATOM 1355 N N . ARG A 1 175 ? -12.689 14.683 26.827 1.00 68.25 175 ARG A N 1
ATOM 1356 C CA . ARG A 1 175 ? -13.818 15.604 27.058 1.00 68.25 175 ARG A CA 1
ATOM 1357 C C . ARG A 1 175 ? -14.753 15.151 28.172 1.00 68.25 175 ARG A C 1
ATOM 1359 O O . ARG A 1 175 ? -15.322 16.005 28.836 1.00 68.25 175 ARG A O 1
ATOM 1366 N N . GLY A 1 176 ? -14.813 13.853 28.465 1.00 56.56 176 GLY A N 1
ATOM 1367 C CA . GLY A 1 176 ? -15.533 13.344 29.635 1.00 56.56 176 GLY A CA 1
ATOM 1368 C C . GLY A 1 176 ? -14.991 13.822 30.996 1.00 56.56 176 GLY A C 1
ATOM 1369 O O . GLY A 1 176 ? -15.560 13.475 32.021 1.00 56.56 176 GLY A O 1
ATOM 1370 N N . TRP A 1 177 ? -13.898 14.598 31.024 1.00 47.19 177 TRP A N 1
ATOM 1371 C CA . TRP A 1 177 ? -13.355 15.221 32.239 1.00 47.19 177 TRP A CA 1
ATOM 1372 C C . TRP A 1 177 ? -13.875 16.652 32.476 1.00 47.19 177 TRP A C 1
ATOM 1374 O O . TRP A 1 177 ? -13.719 17.187 33.567 1.00 47.19 177 TRP A O 1
ATOM 1384 N N . HIS A 1 178 ? -14.483 17.292 31.474 1.00 44.19 178 HIS A N 1
ATOM 1385 C CA . HIS A 1 178 ? -14.972 18.667 31.586 1.00 44.19 178 HIS A CA 1
ATOM 1386 C C . HIS A 1 178 ? -16.416 18.747 31.099 1.00 44.19 178 HIS A C 1
ATOM 1388 O O . HIS A 1 178 ? -16.648 19.012 29.922 1.00 44.19 178 HIS A O 1
ATOM 1394 N N . ASN A 1 179 ? -17.372 18.518 32.002 1.00 42.16 179 ASN A N 1
ATOM 1395 C CA . ASN A 1 179 ? -18.437 19.491 32.250 1.00 42.16 179 ASN A CA 1
ATOM 1396 C C . ASN A 1 179 ? -19.390 19.054 33.370 1.00 42.16 179 ASN A C 1
ATOM 1398 O O . ASN A 1 179 ? -19.970 17.973 33.337 1.00 42.16 179 ASN A O 1
ATOM 1402 N N . SER A 1 180 ? -19.581 19.980 34.312 1.00 35.22 180 SER A N 1
ATOM 1403 C CA . SER A 1 180 ? -20.826 20.192 35.054 1.00 35.22 180 SER A CA 1
ATOM 1404 C C . SER A 1 180 ? -22.040 20.200 34.106 1.00 35.22 180 SER A C 1
ATOM 1406 O O . SER A 1 180 ? -21.891 20.556 32.934 1.00 35.22 180 SER A O 1
ATOM 1408 N N . PRO A 1 181 ? -23.245 19.848 34.580 1.00 38.94 181 PRO A N 1
ATOM 1409 C CA . PRO A 1 181 ? -24.356 19.501 33.707 1.00 38.94 181 PRO A CA 1
ATOM 1410 C C . PRO A 1 181 ? -24.857 20.724 32.938 1.00 38.94 181 PRO A C 1
ATOM 1412 O O . PRO A 1 181 ? -25.287 21.712 33.529 1.00 38.94 181 PRO A O 1
ATOM 1415 N N . MET A 1 182 ? -24.819 20.643 31.607 1.00 34.31 182 MET A N 1
ATOM 1416 C CA . MET A 1 182 ? -25.601 21.508 30.732 1.00 34.31 182 MET A CA 1
ATOM 1417 C C . MET A 1 182 ? -26.832 20.693 30.330 1.00 34.31 182 MET A C 1
ATOM 1419 O O . MET A 1 182 ? -26.753 19.790 29.501 1.00 34.31 182 MET A O 1
ATOM 1423 N N . SER A 1 183 ? -27.938 20.956 31.021 1.00 33.41 183 SER A N 1
ATOM 1424 C CA . SER A 1 183 ? -29.227 20.297 30.841 1.00 33.41 183 SER A CA 1
ATOM 1425 C C . SER A 1 183 ? -29.801 20.606 29.458 1.00 33.41 183 SER A C 1
ATOM 1427 O O . SER A 1 183 ? -30.127 21.759 29.170 1.00 33.41 183 SER A O 1
ATOM 1429 N N . TYR A 1 184 ? -29.983 19.578 28.636 1.00 35.31 184 TYR A N 1
ATOM 1430 C CA . TYR A 1 184 ? -30.908 19.620 27.508 1.00 35.31 184 TYR A CA 1
ATOM 1431 C C . TYR A 1 184 ? -32.049 18.644 27.804 1.00 35.31 184 TYR A C 1
ATOM 1433 O O . TYR A 1 184 ? -31.881 17.430 27.717 1.00 35.31 184 TYR A O 1
ATOM 1441 N N . ASP A 1 185 ? -33.199 19.189 28.202 1.00 36.06 185 ASP A N 1
ATOM 1442 C CA . ASP A 1 185 ? -34.469 18.468 28.267 1.00 36.06 185 ASP A CA 1
ATOM 1443 C C . ASP A 1 185 ? -35.005 18.269 26.849 1.00 36.06 185 ASP A C 1
ATOM 1445 O O . ASP A 1 185 ? -35.468 19.232 26.248 1.00 36.06 185 ASP A O 1
ATOM 1449 N N . LEU A 1 186 ? -34.999 17.034 26.338 1.00 36.09 186 LEU A N 1
ATOM 1450 C CA . LEU A 1 186 ? -35.968 16.551 25.347 1.00 36.09 186 LEU A CA 1
ATOM 1451 C C . LEU A 1 186 ? -36.120 15.029 25.490 1.00 36.09 186 LEU A C 1
ATOM 1453 O O . LEU A 1 186 ? -35.324 14.247 24.975 1.00 36.09 186 LEU A O 1
ATOM 1457 N N . ALA A 1 187 ? -37.176 14.607 26.183 1.00 37.78 187 ALA A N 1
ATOM 1458 C CA . ALA A 1 187 ? -37.662 13.237 26.125 1.00 37.78 187 ALA A CA 1
ATOM 1459 C C . ALA A 1 187 ? -38.288 12.975 24.743 1.00 37.78 187 ALA A C 1
ATOM 1461 O O . ALA A 1 187 ? -39.235 13.656 24.348 1.00 37.78 187 ALA A O 1
ATOM 1462 N N . ALA A 1 188 ? -37.786 11.968 24.026 1.00 32.75 188 ALA A N 1
ATOM 1463 C CA . ALA A 1 188 ? -38.437 11.383 22.856 1.00 32.75 188 ALA A CA 1
ATOM 1464 C C . ALA A 1 188 ? -38.802 9.917 23.164 1.00 32.75 188 ALA A C 1
ATOM 1466 O O . ALA A 1 188 ? -38.055 9.240 23.874 1.00 32.75 188 ALA A O 1
ATOM 1467 N N . PRO A 1 189 ? -39.961 9.422 22.696 1.00 31.75 189 PRO A N 1
ATOM 1468 C CA . PRO A 1 189 ? -40.531 8.170 23.173 1.00 31.75 189 PRO A CA 1
ATOM 1469 C C . PRO A 1 189 ? -39.738 6.955 22.684 1.00 31.75 189 PRO A C 1
ATOM 1471 O O . PRO A 1 189 ? -39.388 6.838 21.509 1.00 31.75 189 PRO A O 1
ATOM 1474 N N . ALA A 1 190 ? -39.514 6.023 23.608 1.00 36.53 190 ALA A N 1
ATOM 1475 C CA . ALA A 1 190 ? -39.045 4.680 23.324 1.00 36.53 190 ALA A CA 1
ATOM 1476 C C . ALA A 1 190 ? -40.163 3.886 22.638 1.00 36.53 190 ALA A C 1
ATOM 1478 O O . ALA A 1 190 ? -40.956 3.237 23.306 1.00 36.53 190 ALA A O 1
ATOM 1479 N N . ASP A 1 191 ? -40.246 3.964 21.312 1.00 36.12 191 ASP A N 1
ATOM 1480 C CA . ASP A 1 191 ? -40.847 2.894 20.516 1.00 36.12 191 ASP A CA 1
ATOM 1481 C C . ASP A 1 191 ? -40.474 3.040 19.039 1.00 36.12 191 ASP A C 1
ATOM 1483 O O . ASP A 1 191 ? -41.071 3.809 18.285 1.00 36.12 191 ASP A O 1
ATOM 1487 N N . LYS A 1 192 ? -39.428 2.306 18.648 1.00 29.70 192 LYS A N 1
ATOM 1488 C CA . LYS A 1 192 ? -39.285 1.595 17.369 1.00 29.70 192 LYS A CA 1
ATOM 1489 C C . LYS A 1 192 ? -37.920 0.920 17.359 1.00 29.70 192 LYS A C 1
ATOM 1491 O O . LYS A 1 192 ? -36.889 1.564 17.194 1.00 29.70 192 LYS A O 1
ATOM 1496 N N . LEU A 1 193 ? -37.947 -0.397 17.545 1.00 31.77 193 LEU A N 1
ATOM 1497 C CA . LEU A 1 193 ? -36.850 -1.310 17.244 1.00 31.77 193 LEU A CA 1
ATOM 1498 C C . LEU A 1 193 ? -36.277 -0.962 15.862 1.00 31.77 193 LEU A C 1
ATOM 1500 O O . LEU A 1 193 ? -36.930 -1.186 14.841 1.00 31.77 193 LEU A O 1
ATOM 1504 N N . VAL A 1 194 ? -35.078 -0.378 15.833 1.00 35.34 194 VAL A N 1
ATOM 1505 C CA . VAL A 1 194 ? -34.330 -0.164 14.594 1.00 35.34 194 VAL A CA 1
ATOM 1506 C C . VAL A 1 194 ? -33.872 -1.539 14.127 1.00 35.34 194 VAL A C 1
ATOM 1508 O O . VAL A 1 194 ? -33.009 -2.164 14.737 1.00 35.34 194 VAL A O 1
ATOM 1511 N N . GLN A 1 195 ? -34.521 -2.036 13.078 1.00 31.33 195 GLN A N 1
ATOM 1512 C CA . GLN A 1 195 ? -34.089 -3.233 12.371 1.00 31.33 195 GLN A CA 1
ATOM 1513 C C . GLN A 1 195 ? -32.688 -3.001 11.797 1.00 31.33 195 GLN A C 1
ATOM 1515 O O . GLN A 1 195 ? -32.409 -1.940 11.234 1.00 31.33 195 GLN A O 1
ATOM 1520 N N . GLU A 1 196 ? -31.824 -4.005 11.961 1.00 34.69 196 GLU A N 1
ATOM 1521 C CA . GLU A 1 196 ? -30.466 -4.036 11.420 1.00 34.69 196 GLU A CA 1
ATOM 1522 C C . GLU A 1 196 ? -30.452 -3.643 9.931 1.00 34.69 196 GLU A C 1
ATOM 1524 O O . GLU A 1 196 ? -31.277 -4.143 9.157 1.00 34.69 196 GLU A O 1
ATOM 1529 N N . PRO A 1 197 ? -29.516 -2.786 9.485 1.00 35.78 197 PRO A N 1
ATOM 1530 C CA . PRO A 1 197 ? -29.400 -2.451 8.078 1.00 35.78 197 PRO A CA 1
ATOM 1531 C C . PRO A 1 197 ? -28.876 -3.668 7.303 1.00 35.78 197 PRO A C 1
ATOM 1533 O O . PRO A 1 197 ? -27.678 -3.941 7.245 1.00 35.78 197 PRO A O 1
ATOM 1536 N N . GLN A 1 198 ? -29.796 -4.395 6.669 1.00 35.91 198 GLN A N 1
ATOM 1537 C CA . GLN A 1 198 ? -29.480 -5.347 5.610 1.00 35.91 198 GLN A CA 1
ATOM 1538 C C . GLN A 1 198 ? -29.072 -4.566 4.358 1.00 35.91 198 GLN A C 1
ATOM 1540 O O . GLN A 1 198 ? -29.912 -4.032 3.637 1.00 35.91 198 GLN A O 1
ATOM 1545 N N . GLY A 1 199 ? -27.764 -4.472 4.114 1.00 29.47 199 GLY A N 1
ATOM 1546 C CA . GLY A 1 199 ? -27.212 -3.627 3.056 1.00 29.47 199 GLY A CA 1
ATOM 1547 C C . GLY A 1 199 ? -25.949 -4.179 2.405 1.00 29.47 199 GLY A C 1
ATOM 1548 O O . GLY A 1 199 ? -24.939 -3.492 2.347 1.00 29.47 199 GLY A O 1
ATOM 1549 N N . GLY A 1 200 ? -26.010 -5.408 1.895 1.00 30.03 200 GLY A N 1
ATOM 1550 C CA . GLY A 1 200 ? -25.009 -6.001 1.004 1.00 30.03 200 GLY A CA 1
ATOM 1551 C C . GLY A 1 200 ? -25.427 -7.425 0.652 1.00 30.03 200 GLY A C 1
ATOM 1552 O O . GLY A 1 200 ? -25.850 -8.167 1.534 1.00 30.03 200 GLY A O 1
ATOM 1553 N N . LYS A 1 201 ? -25.411 -7.809 -0.632 1.00 37.19 201 LYS A N 1
ATOM 1554 C CA . LYS A 1 201 ? -25.834 -9.153 -1.067 1.00 37.19 201 LYS A CA 1
ATOM 1555 C C . LYS A 1 201 ? -25.117 -10.226 -0.224 1.00 37.19 201 LYS A C 1
ATOM 1557 O O . LYS A 1 201 ? -23.895 -10.260 -0.216 1.00 37.19 201 LYS A O 1
ATOM 1562 N N . GLN A 1 202 ? -25.923 -11.078 0.424 1.00 38.38 202 GLN A N 1
ATOM 1563 C CA . GLN A 1 202 ? -25.592 -12.080 1.455 1.00 38.38 202 GLN A CA 1
ATOM 1564 C C . GLN A 1 202 ? -25.234 -11.511 2.836 1.00 38.38 202 GLN A C 1
ATOM 1566 O O . GLN A 1 202 ? -24.062 -11.391 3.155 1.00 38.38 202 GLN A O 1
ATOM 1571 N N . GLY A 1 203 ? -26.278 -11.229 3.634 1.00 48.22 203 GLY A N 1
ATOM 1572 C CA . GLY A 1 203 ? -26.473 -11.400 5.095 1.00 48.22 203 GLY A CA 1
ATOM 1573 C C . GLY A 1 203 ? -25.317 -11.720 6.057 1.00 48.22 203 GLY A C 1
ATOM 1574 O O . GLY A 1 203 ? -25.555 -12.371 7.069 1.00 48.22 203 GLY A O 1
ATOM 1575 N N . MET A 1 204 ? -24.089 -11.308 5.770 1.00 47.41 204 MET A N 1
ATOM 1576 C CA . MET A 1 204 ? -22.907 -11.552 6.583 1.00 47.41 204 MET A CA 1
ATOM 1577 C C . MET A 1 204 ? -22.524 -10.270 7.325 1.00 47.41 204 MET A C 1
ATOM 1579 O O . MET A 1 204 ? -22.550 -9.188 6.734 1.00 47.41 204 MET A O 1
ATOM 1583 N N . PRO A 1 205 ? -22.163 -10.369 8.610 1.00 61.31 205 PRO A N 1
ATOM 1584 C CA . PRO A 1 205 ? -21.846 -9.204 9.418 1.00 61.31 205 PRO A CA 1
ATOM 1585 C C . PRO A 1 205 ? -20.561 -8.503 8.960 1.00 61.31 205 PRO A C 1
ATOM 1587 O O . PRO A 1 205 ? -19.578 -9.153 8.595 1.00 61.31 205 PRO A O 1
ATOM 1590 N N . VAL A 1 206 ? -20.568 -7.168 9.031 1.00 65.31 206 VAL A N 1
ATOM 1591 C CA . VAL A 1 206 ? -19.394 -6.310 8.813 1.00 65.31 206 VAL A CA 1
ATOM 1592 C C . VAL A 1 206 ? -18.831 -5.883 10.164 1.00 65.31 206 VAL A C 1
ATOM 1594 O O . VAL A 1 206 ? -19.587 -5.501 11.058 1.00 65.31 206 VAL A O 1
ATOM 1597 N N . VAL A 1 207 ? -17.508 -5.931 10.303 1.00 78.94 207 VAL A N 1
ATOM 1598 C CA . VAL A 1 207 ? -16.791 -5.495 11.504 1.00 78.94 207 VAL A CA 1
ATOM 1599 C C . VAL A 1 207 ? -15.684 -4.505 11.166 1.00 78.94 207 VAL A C 1
ATOM 1601 O O . VAL A 1 207 ? -15.091 -4.548 10.088 1.00 78.94 207 VAL A O 1
ATOM 1604 N N . GLN A 1 208 ? -15.382 -3.626 12.114 1.00 77.62 208 GLN A N 1
ATOM 1605 C CA . GLN A 1 208 ? -14.156 -2.823 12.136 1.00 77.62 208 GLN A CA 1
ATOM 1606 C C . GLN A 1 208 ? -13.319 -3.317 13.308 1.00 77.62 208 GLN A C 1
ATOM 1608 O O . GLN A 1 208 ? -13.878 -3.544 14.377 1.00 77.62 208 GLN A O 1
ATOM 1613 N N . ALA A 1 209 ? -12.032 -3.587 13.099 1.00 73.06 209 ALA A N 1
ATOM 1614 C CA . ALA A 1 209 ? -11.241 -4.340 14.066 1.00 73.06 209 ALA A CA 1
ATOM 1615 C C . ALA A 1 209 ? -9.826 -3.792 14.226 1.00 73.06 209 ALA A C 1
ATOM 1617 O O . ALA A 1 209 ? -9.062 -3.699 13.260 1.00 73.06 209 ALA A O 1
ATOM 1618 N N . LYS A 1 210 ? -9.410 -3.580 15.476 1.00 77.38 210 LYS A N 1
ATOM 1619 C CA . LYS A 1 210 ? -8.002 -3.397 15.810 1.00 77.38 210 LYS A CA 1
ATOM 1620 C C . LYS A 1 210 ? -7.252 -4.723 15.713 1.00 77.38 210 LYS A C 1
ATOM 1622 O O . LYS A 1 210 ? -7.274 -5.514 16.650 1.00 77.38 210 LYS A O 1
ATOM 1627 N N . LEU A 1 211 ? -6.546 -4.970 14.612 1.00 69.69 211 LEU A N 1
ATOM 1628 C CA . LEU A 1 211 ? -5.786 -6.213 14.412 1.00 69.69 211 LEU A CA 1
ATOM 1629 C C . LEU A 1 211 ? -4.611 -6.363 15.407 1.00 69.69 211 LEU A C 1
ATOM 1631 O O . LEU A 1 211 ? -3.924 -5.390 15.723 1.00 69.69 211 LEU A O 1
ATOM 1635 N N . SER A 1 212 ? -4.379 -7.587 15.901 1.00 50.59 212 SER A N 1
ATOM 1636 C CA . SER A 1 212 ? -3.299 -7.943 16.845 1.00 50.59 212 SER A CA 1
ATOM 1637 C C . SER A 1 212 ? -1.920 -7.955 16.220 1.00 50.59 212 SER A C 1
ATOM 1639 O O . SER A 1 212 ? -0.919 -7.949 16.930 1.00 50.59 212 SER A O 1
ATOM 1641 N N . ASP A 1 213 ? -1.881 -7.915 14.895 1.00 50.09 213 ASP A N 1
ATOM 1642 C CA . ASP A 1 213 ? -0.670 -7.755 14.130 1.00 50.09 213 ASP A CA 1
ATOM 1643 C C . ASP A 1 213 ? -0.939 -6.727 13.023 1.00 50.09 213 ASP A C 1
ATOM 1645 O O . ASP A 1 213 ? -1.745 -6.965 12.118 1.00 50.09 213 ASP A O 1
ATOM 1649 N N . TYR A 1 214 ? -0.247 -5.579 13.061 1.00 39.28 214 TYR A N 1
ATOM 1650 C CA . TYR A 1 214 ? -0.207 -4.633 11.930 1.00 39.28 214 TYR A CA 1
ATOM 1651 C C . TYR A 1 214 ? 0.324 -5.319 10.650 1.00 39.28 214 TYR A C 1
ATOM 1653 O O . TYR A 1 214 ? 0.253 -4.754 9.563 1.00 39.28 214 TYR A O 1
ATOM 1661 N N . ALA A 1 215 ? 0.824 -6.557 10.756 1.00 40.09 215 ALA A N 1
ATOM 1662 C CA . ALA A 1 215 ? 1.287 -7.377 9.653 1.00 40.09 215 ALA A CA 1
ATOM 1663 C C . ALA A 1 215 ? 0.224 -7.863 8.662 1.00 40.09 215 ALA A C 1
ATOM 1665 O O . ALA A 1 215 ? 0.610 -8.401 7.625 1.00 40.09 215 ALA A O 1
ATOM 1666 N N . THR A 1 216 ? -1.081 -7.677 8.907 1.00 47.34 216 THR A N 1
ATOM 1667 C CA . THR A 1 216 ? -2.088 -8.151 7.946 1.00 47.34 216 THR A CA 1
ATOM 1668 C C . THR A 1 216 ? -3.097 -7.112 7.451 1.00 47.34 216 THR A C 1
ATOM 1670 O O . THR A 1 216 ? -4.246 -7.066 7.864 1.00 47.34 216 THR A O 1
ATOM 1673 N N . TYR A 1 217 ? -2.624 -6.335 6.467 1.00 56.56 217 TYR A N 1
ATOM 1674 C CA . TYR A 1 217 ? -3.302 -6.000 5.201 1.00 56.56 217 TYR A CA 1
ATOM 1675 C C . TYR A 1 217 ? -4.711 -5.413 5.260 1.00 56.56 217 TYR A C 1
ATOM 1677 O O . TYR A 1 217 ? -5.699 -6.109 5.023 1.00 56.56 217 TYR A O 1
ATOM 1685 N N . PRO A 1 218 ? -4.798 -4.100 5.528 1.00 51.53 218 PRO A N 1
ATOM 1686 C CA . PRO A 1 218 ? -5.594 -3.244 4.627 1.00 51.53 218 PRO A CA 1
ATOM 1687 C C . PRO A 1 218 ? -5.113 -1.785 4.467 1.00 51.53 218 PRO A C 1
ATOM 1689 O O . PRO A 1 218 ? -5.100 -1.281 3.347 1.00 51.53 218 PRO A O 1
ATOM 1692 N N . ILE A 1 219 ? -4.661 -1.097 5.525 1.00 50.97 219 ILE A N 1
ATOM 1693 C CA . ILE A 1 219 ? -4.168 0.292 5.417 1.00 50.97 219 ILE A CA 1
ATOM 1694 C C . ILE A 1 219 ? -2.874 0.335 4.609 1.00 50.97 219 ILE A C 1
ATOM 1696 O O . ILE A 1 219 ? -2.741 1.138 3.690 1.00 50.97 219 ILE A O 1
ATOM 1700 N N . GLU A 1 220 ? -1.936 -0.560 4.913 1.00 51.94 220 GLU A N 1
ATOM 1701 C CA . GLU A 1 220 ? -0.715 -0.691 4.123 1.00 51.94 220 GLU A CA 1
ATOM 1702 C C . GLU A 1 220 ? -1.020 -1.065 2.679 1.00 51.94 220 GLU A C 1
ATOM 1704 O O . GLU A 1 220 ? -0.413 -0.509 1.778 1.00 51.94 220 GLU A O 1
ATOM 1709 N N . TRP A 1 221 ? -1.999 -1.938 2.440 1.00 52.88 221 TRP A N 1
ATOM 1710 C CA . TRP A 1 221 ? -2.403 -2.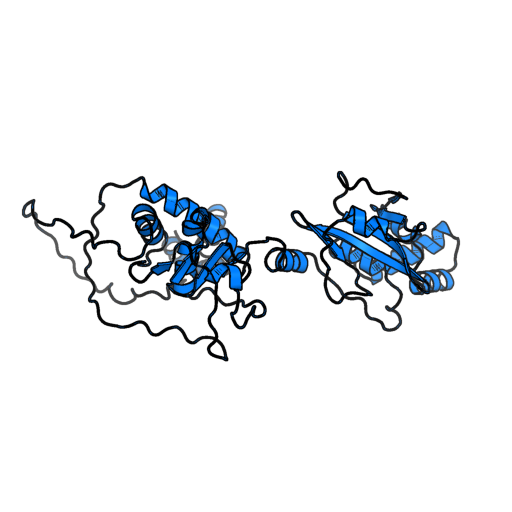310 1.086 1.00 52.88 221 TRP A CA 1
ATOM 1711 C C . TRP A 1 221 ? -3.004 -1.132 0.309 1.00 52.88 221 TRP A C 1
ATOM 1713 O O . TRP A 1 221 ? -2.699 -0.938 -0.867 1.00 52.88 221 TRP A O 1
ATOM 1723 N N . LEU A 1 222 ? -3.813 -0.297 0.965 1.00 52.75 222 LEU A N 1
ATOM 1724 C CA . LEU A 1 222 ? -4.367 0.920 0.371 1.00 52.75 222 LEU A CA 1
ATOM 1725 C C . LEU A 1 222 ? -3.287 1.983 0.129 1.00 52.75 222 LEU A C 1
ATOM 1727 O O . LEU A 1 222 ? -3.289 2.619 -0.924 1.00 52.75 222 LEU A O 1
ATOM 1731 N N . MET A 1 223 ? -2.317 2.122 1.038 1.00 58.16 223 MET A N 1
ATOM 1732 C CA . MET A 1 223 ? -1.125 2.940 0.798 1.00 58.16 223 MET A CA 1
ATOM 1733 C C . MET A 1 223 ? -0.295 2.375 -0.358 1.00 58.16 223 MET A C 1
ATOM 1735 O O . MET A 1 223 ? 0.134 3.115 -1.227 1.00 58.16 223 MET A O 1
ATOM 1739 N N . VAL A 1 224 ? -0.103 1.065 -0.448 1.00 58.78 224 VAL A N 1
ATOM 1740 C CA . VAL A 1 224 ? 0.626 0.420 -1.546 1.00 58.78 224 VAL A CA 1
ATOM 1741 C C . VAL A 1 224 ? -0.071 0.654 -2.888 1.00 58.78 224 VAL A C 1
ATOM 1743 O O . VAL A 1 224 ? 0.600 0.990 -3.864 1.00 58.78 224 VAL A O 1
ATOM 1746 N N . LYS A 1 225 ? -1.409 0.584 -2.936 1.00 60.59 225 LYS A N 1
ATOM 1747 C CA . LYS A 1 225 ? -2.193 0.931 -4.132 1.00 60.59 225 LYS A CA 1
ATOM 1748 C C . LYS A 1 225 ? -2.002 2.379 -4.584 1.00 60.59 225 LYS A C 1
ATOM 1750 O O . LYS A 1 225 ? -1.979 2.620 -5.789 1.00 60.59 225 LYS A O 1
ATOM 1755 N N . SER A 1 226 ? -1.817 3.333 -3.667 1.00 60.22 226 SER A N 1
ATOM 1756 C CA . SER A 1 226 ? -1.531 4.727 -4.046 1.00 60.22 226 SER A CA 1
ATOM 1757 C C . SER A 1 226 ? -0.133 4.918 -4.651 1.00 60.22 226 SER A C 1
ATOM 1759 O O . SER A 1 226 ? 0.117 5.916 -5.325 1.00 60.22 226 SER A O 1
ATOM 1761 N N . HIS A 1 227 ? 0.762 3.937 -4.494 1.00 67.50 227 HIS A N 1
ATOM 1762 C CA . HIS A 1 227 ? 2.107 3.941 -5.073 1.00 67.50 227 HIS A CA 1
ATOM 1763 C C . HIS A 1 227 ? 2.186 3.220 -6.434 1.00 67.50 227 HIS A C 1
ATOM 1765 O O . HIS A 1 227 ? 3.229 2.622 -6.730 1.00 67.50 227 HIS A O 1
ATOM 1771 N N . LYS A 1 228 ? 1.081 3.270 -7.203 1.00 75.50 228 LYS A N 1
ATOM 1772 C CA . LYS A 1 228 ? 0.894 2.827 -8.599 1.00 75.50 228 LYS A CA 1
ATOM 1773 C C . LYS A 1 228 ? 1.653 1.541 -8.941 1.00 75.50 228 LYS A C 1
ATOM 1775 O O . LYS A 1 228 ? 2.805 1.571 -9.368 1.00 75.50 228 LYS A O 1
ATOM 1780 N N . PHE A 1 229 ? 0.985 0.398 -8.800 1.00 87.06 229 PHE A N 1
ATOM 1781 C CA . PHE A 1 229 ? 1.496 -0.858 -9.342 1.00 87.06 229 PHE A CA 1
ATOM 1782 C C . PHE A 1 229 ? 0.995 -1.056 -10.770 1.00 87.06 229 PHE A C 1
ATOM 1784 O O . PHE A 1 229 ? -0.209 -1.118 -11.006 1.00 87.06 229 PHE A O 1
ATOM 1791 N N . LEU A 1 230 ? 1.935 -1.159 -11.702 1.00 88.81 230 LEU A N 1
ATOM 1792 C CA . LEU A 1 230 ? 1.678 -1.544 -13.084 1.00 88.81 230 LEU A CA 1
ATOM 1793 C C . LEU A 1 230 ? 2.260 -2.948 -13.326 1.00 88.81 230 LEU A C 1
ATOM 1795 O O . LEU A 1 230 ? 3.488 -3.068 -13.300 1.00 88.81 230 LEU A O 1
ATOM 1799 N N . PRO A 1 231 ? 1.423 -3.986 -13.516 1.00 88.62 231 PRO A N 1
ATOM 1800 C CA . PRO A 1 231 ? 1.883 -5.312 -13.921 1.00 88.62 231 PRO A CA 1
ATOM 1801 C C . PRO A 1 231 ? 2.511 -5.266 -15.317 1.00 88.62 231 PRO A C 1
ATOM 1803 O O . PRO A 1 231 ? 2.060 -4.510 -16.183 1.00 88.62 231 PRO A O 1
ATOM 1806 N N . GLN A 1 232 ? 3.535 -6.084 -15.541 1.00 86.19 232 GLN A N 1
ATOM 1807 C CA . GLN A 1 232 ? 4.200 -6.180 -16.833 1.00 86.19 232 GLN A CA 1
ATOM 1808 C C . GLN A 1 232 ? 3.432 -7.170 -17.715 1.00 86.19 232 GLN A C 1
ATOM 1810 O O . GLN A 1 232 ? 3.192 -8.303 -17.292 1.00 86.19 232 GLN A O 1
ATOM 1815 N N . PRO A 1 233 ? 3.040 -6.785 -18.940 1.00 84.94 233 PRO A N 1
ATOM 1816 C CA . PRO A 1 233 ? 2.481 -7.716 -19.903 1.00 84.94 233 PRO A CA 1
ATOM 1817 C C . PRO A 1 233 ? 3.524 -8.771 -20.267 1.00 84.94 233 PRO A C 1
ATOM 1819 O O . PRO A 1 233 ? 4.633 -8.442 -20.683 1.00 84.94 233 PRO A O 1
ATOM 1822 N N . ASN A 1 234 ? 3.154 -10.048 -20.177 1.00 79.56 234 ASN A N 1
ATOM 1823 C CA . ASN A 1 234 ? 4.016 -11.150 -20.603 1.00 79.56 234 ASN A CA 1
ATOM 1824 C C . ASN A 1 234 ? 3.862 -11.454 -22.106 1.00 79.56 234 ASN A C 1
ATOM 1826 O O . ASN A 1 234 ? 3.757 -12.600 -22.535 1.00 79.56 234 ASN A O 1
ATOM 1830 N N . THR A 1 235 ? 3.769 -10.401 -22.915 1.00 79.50 235 THR A N 1
ATOM 1831 C CA . THR A 1 235 ? 3.575 -10.477 -24.365 1.00 79.50 235 THR A CA 1
ATOM 1832 C C . THR A 1 235 ? 4.556 -9.550 -25.055 1.00 79.50 235 THR A C 1
ATOM 1834 O O . THR A 1 235 ? 4.797 -8.442 -24.579 1.00 79.50 235 THR A O 1
ATOM 1837 N N . GLN A 1 236 ? 5.091 -9.976 -26.197 1.00 74.38 236 GLN A N 1
ATOM 1838 C CA . GLN A 1 236 ? 5.925 -9.121 -27.041 1.00 74.38 236 GLN A CA 1
ATOM 1839 C C . GLN A 1 236 ? 5.170 -7.828 -27.420 1.00 74.38 236 GLN A C 1
ATOM 1841 O O . GLN A 1 236 ? 3.966 -7.893 -27.683 1.00 74.38 236 GLN A O 1
ATOM 1846 N N . PRO A 1 237 ? 5.839 -6.660 -27.448 1.00 69.50 237 PRO A N 1
ATOM 1847 C CA . PRO A 1 237 ? 7.270 -6.439 -27.188 1.00 69.50 237 PRO A CA 1
ATOM 1848 C C . PRO A 1 237 ? 7.624 -6.205 -25.702 1.00 69.50 237 PRO A C 1
ATOM 1850 O O . PRO A 1 237 ? 8.767 -5.899 -25.377 1.00 69.50 237 PRO A O 1
ATOM 1853 N N . ASP A 1 238 ? 6.655 -6.305 -24.790 1.00 70.25 238 ASP A N 1
ATOM 1854 C CA . ASP A 1 238 ? 6.780 -5.825 -23.408 1.00 70.25 238 ASP A CA 1
ATOM 1855 C C . ASP A 1 238 ? 7.309 -6.879 -22.416 1.00 70.25 238 ASP A C 1
ATOM 1857 O O . ASP A 1 238 ? 7.692 -6.532 -21.296 1.00 70.25 238 ASP A O 1
ATOM 1861 N N . CYS A 1 239 ? 7.396 -8.154 -22.814 1.00 67.75 239 CYS A N 1
ATOM 1862 C CA . CYS A 1 239 ? 7.781 -9.267 -21.934 1.00 67.75 239 CYS A CA 1
ATOM 1863 C C . CYS A 1 239 ? 9.204 -9.177 -21.358 1.00 67.75 239 CYS A C 1
ATOM 1865 O O . CYS A 1 239 ? 9.505 -9.885 -20.407 1.00 67.75 239 CYS A O 1
ATOM 1867 N N . ASN A 1 240 ? 10.047 -8.275 -21.864 1.00 74.56 240 ASN A N 1
ATOM 1868 C CA . ASN A 1 240 ? 11.424 -8.103 -21.403 1.00 74.56 240 ASN A CA 1
ATOM 1869 C C . ASN A 1 240 ? 11.708 -6.716 -20.816 1.00 74.56 240 ASN A C 1
ATOM 1871 O O . ASN A 1 240 ? 12.823 -6.466 -20.396 1.00 74.56 240 ASN A O 1
ATOM 1875 N N . LEU A 1 241 ? 10.741 -5.796 -20.742 1.00 83.75 241 LEU A N 1
ATOM 1876 C CA . LEU A 1 241 ? 10.988 -4.406 -20.323 1.00 83.75 241 LEU A CA 1
ATOM 1877 C C . LEU A 1 241 ? 11.118 -4.221 -18.798 1.00 83.75 241 LEU A C 1
ATOM 1879 O O . LEU A 1 241 ? 10.697 -3.194 -18.260 1.00 83.75 241 LEU A O 1
ATOM 1883 N N . CYS A 1 242 ? 11.703 -5.181 -18.081 1.00 87.75 242 CYS A N 1
ATOM 1884 C CA . CYS A 1 242 ? 11.757 -5.190 -16.617 1.00 87.75 242 CYS A CA 1
ATOM 1885 C C . CYS A 1 242 ? 12.395 -3.907 -16.054 1.00 87.75 242 CYS A C 1
ATOM 1887 O O . CYS A 1 242 ? 11.906 -3.356 -15.067 1.00 87.75 242 CYS A O 1
ATOM 1889 N N . ALA A 1 243 ? 13.426 -3.367 -16.717 1.00 89.19 243 ALA A N 1
ATOM 1890 C CA . ALA A 1 243 ? 14.061 -2.107 -16.323 1.00 89.19 243 ALA A CA 1
ATOM 1891 C C . ALA A 1 243 ? 13.090 -0.906 -16.342 1.00 89.19 243 ALA A C 1
ATOM 1893 O O . ALA A 1 243 ? 13.108 -0.088 -15.418 1.00 89.19 243 ALA A O 1
ATOM 1894 N N . TYR A 1 244 ? 12.202 -0.822 -17.344 1.00 90.81 244 TYR A N 1
ATOM 1895 C CA . TYR A 1 244 ? 11.172 0.222 -17.405 1.00 90.81 244 TYR A CA 1
ATOM 1896 C C . TYR A 1 244 ? 10.200 0.099 -16.233 1.00 90.81 244 TYR A C 1
ATOM 1898 O O . TYR A 1 244 ? 9.960 1.081 -15.532 1.00 90.81 244 TYR A O 1
ATOM 1906 N N . TYR A 1 245 ? 9.650 -1.096 -15.998 1.00 92.25 245 TYR A N 1
ATOM 1907 C CA . TYR A 1 245 ? 8.668 -1.296 -14.932 1.00 92.25 245 TYR A CA 1
ATOM 1908 C C . TYR A 1 245 ? 9.275 -1.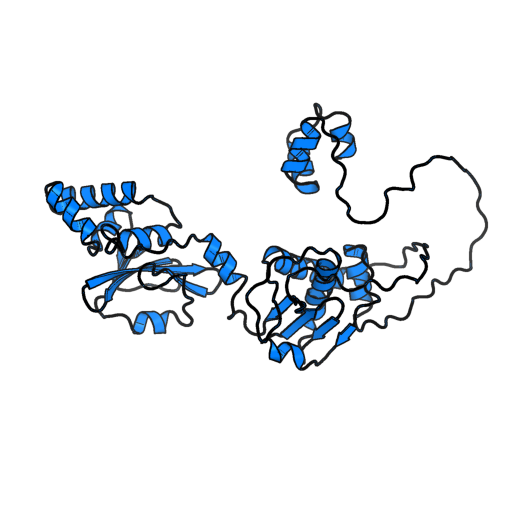070 -13.547 1.00 92.25 245 TYR A C 1
ATOM 1910 O O . TYR A 1 245 ? 8.668 -0.391 -12.714 1.00 92.25 245 TYR A O 1
ATOM 1918 N N . ALA A 1 246 ? 10.508 -1.531 -13.326 1.00 93.25 246 ALA A N 1
ATOM 1919 C CA . ALA A 1 246 ? 11.245 -1.228 -12.111 1.00 93.25 246 ALA A CA 1
ATOM 1920 C C . ALA A 1 246 ? 11.392 0.291 -11.930 1.00 93.25 246 ALA A C 1
ATOM 1922 O O . ALA A 1 246 ? 11.007 0.817 -10.884 1.00 93.25 246 ALA A O 1
ATOM 1923 N N . TYR A 1 247 ? 11.842 1.024 -12.953 1.00 93.25 247 TYR A N 1
ATOM 1924 C CA . TYR A 1 247 ? 11.967 2.482 -12.881 1.00 93.25 247 TYR A CA 1
ATOM 1925 C C . TYR A 1 247 ? 10.621 3.197 -12.673 1.00 93.25 247 TYR A C 1
ATOM 1927 O O . TYR A 1 247 ? 10.521 4.139 -11.876 1.00 93.25 247 TYR A O 1
ATOM 1935 N N . TYR A 1 248 ? 9.557 2.723 -13.322 1.00 93.38 248 TYR A N 1
ATOM 1936 C CA . TYR A 1 248 ? 8.195 3.213 -13.130 1.00 93.38 248 TYR A CA 1
ATOM 1937 C C . TYR A 1 248 ? 7.784 3.096 -11.657 1.00 93.38 248 TYR A C 1
ATOM 1939 O O . TYR A 1 248 ? 7.344 4.077 -11.058 1.00 93.38 248 TYR A O 1
ATOM 1947 N N . HIS A 1 249 ? 7.982 1.944 -11.012 1.00 93.38 249 HIS A N 1
ATOM 1948 C CA . HIS A 1 249 ? 7.619 1.785 -9.598 1.00 93.38 249 HIS A CA 1
ATOM 1949 C C . HIS A 1 249 ? 8.548 2.540 -8.640 1.00 93.38 249 HIS A C 1
ATOM 1951 O O . HIS A 1 249 ? 8.078 2.993 -7.587 1.00 93.38 249 HIS A O 1
ATOM 1957 N N . TYR A 1 250 ? 9.831 2.692 -8.992 1.00 94.12 250 TYR A N 1
ATOM 1958 C CA . TYR A 1 250 ? 10.827 3.472 -8.243 1.00 94.12 250 TYR A CA 1
ATOM 1959 C C . TYR A 1 250 ? 10.464 4.963 -8.183 1.00 94.12 250 TYR A C 1
ATOM 1961 O O . TYR A 1 250 ? 10.640 5.635 -7.156 1.00 94.12 250 TYR A O 1
ATOM 1969 N N . THR A 1 251 ? 9.927 5.485 -9.285 1.00 92.00 251 THR A N 1
ATOM 1970 C CA . THR A 1 251 ? 9.515 6.889 -9.430 1.00 92.00 251 THR A CA 1
ATOM 1971 C C . THR A 1 251 ? 8.032 7.131 -9.161 1.00 92.00 251 THR A C 1
ATOM 1973 O O . THR A 1 251 ? 7.610 8.282 -9.131 1.00 92.00 251 THR A O 1
ATOM 1976 N N . ASN A 1 252 ? 7.248 6.075 -8.929 1.00 89.25 252 ASN A N 1
ATOM 1977 C CA . ASN A 1 252 ? 5.788 6.139 -8.830 1.00 89.25 252 ASN A CA 1
ATOM 1978 C C . ASN A 1 252 ? 5.120 6.700 -10.108 1.00 89.25 252 ASN A C 1
ATOM 1980 O O . ASN A 1 252 ? 4.198 7.517 -10.054 1.00 89.25 252 ASN A O 1
ATOM 1984 N N . GLY A 1 253 ? 5.606 6.257 -11.269 1.00 89.19 253 GLY A N 1
ATOM 1985 C CA . GLY A 1 253 ? 5.136 6.669 -12.588 1.00 89.19 253 GLY A CA 1
ATOM 1986 C C . GLY A 1 253 ? 5.714 7.996 -13.070 1.00 89.19 253 GLY A C 1
ATOM 1987 O O . GLY A 1 253 ? 5.008 8.755 -13.725 1.00 89.19 253 GLY A O 1
ATOM 1988 N N . GLY A 1 254 ? 6.974 8.289 -12.740 1.00 87.50 254 GLY A N 1
ATOM 1989 C CA . GLY A 1 254 ? 7.646 9.535 -13.121 1.00 87.50 254 GLY A CA 1
ATOM 1990 C C . GLY A 1 254 ? 7.993 9.649 -14.610 1.00 87.50 254 GLY A C 1
ATOM 1991 O O . GLY A 1 254 ? 8.390 10.721 -15.055 1.00 87.50 254 GLY A O 1
ATOM 1992 N N . THR A 1 255 ? 7.850 8.573 -15.388 1.00 88.38 255 THR A N 1
ATOM 1993 C CA . THR A 1 255 ? 8.028 8.590 -16.845 1.00 88.38 255 THR A CA 1
ATOM 1994 C C . THR A 1 255 ? 7.129 7.557 -17.525 1.00 88.38 255 THR A C 1
ATOM 1996 O O . THR A 1 255 ? 6.805 6.513 -16.946 1.00 88.38 255 THR A O 1
ATOM 1999 N N . ASP A 1 256 ? 6.716 7.845 -18.757 1.00 90.50 256 ASP A N 1
ATOM 2000 C CA . ASP A 1 256 ? 6.020 6.887 -19.612 1.00 90.50 256 ASP A CA 1
ATOM 2001 C C . ASP A 1 256 ? 7.006 5.969 -20.359 1.00 90.50 256 ASP A C 1
ATOM 2003 O O . ASP A 1 256 ? 8.217 6.201 -20.405 1.00 90.50 256 ASP A O 1
ATOM 2007 N N . LYS A 1 257 ? 6.470 4.892 -20.939 1.00 87.75 257 LYS A N 1
ATOM 2008 C CA . LYS A 1 257 ? 7.260 3.866 -21.629 1.00 87.75 257 LYS A CA 1
ATOM 2009 C C . LYS A 1 257 ? 7.992 4.413 -22.856 1.00 87.75 257 LYS A C 1
ATOM 2011 O O . LYS A 1 257 ? 9.123 4.018 -23.110 1.00 87.75 257 LYS A O 1
ATOM 2016 N N . ALA A 1 258 ? 7.377 5.321 -23.613 1.00 88.94 258 ALA A N 1
ATOM 2017 C CA . ALA A 1 258 ? 7.978 5.861 -24.831 1.00 88.94 258 ALA A CA 1
ATOM 2018 C C . ALA A 1 258 ? 9.190 6.744 -24.505 1.00 88.94 258 ALA A C 1
ATOM 2020 O O . ALA A 1 258 ? 10.252 6.593 -25.105 1.00 88.94 258 ALA A O 1
ATOM 2021 N N . THR A 1 259 ? 9.053 7.600 -23.495 1.00 90.62 259 THR A N 1
ATOM 2022 C CA . THR A 1 259 ? 10.117 8.461 -22.981 1.00 90.62 259 THR A CA 1
ATOM 2023 C C . THR A 1 259 ? 11.257 7.636 -22.392 1.00 90.62 259 THR A C 1
ATOM 2025 O O . THR A 1 259 ? 12.425 7.927 -22.661 1.00 90.62 259 THR A O 1
ATOM 2028 N N . PHE A 1 260 ? 10.938 6.581 -21.632 1.00 91.31 260 PHE A N 1
ATOM 2029 C CA . PHE A 1 260 ? 11.949 5.653 -21.128 1.00 91.31 260 PHE A CA 1
ATOM 2030 C C . PHE A 1 260 ? 12.719 4.991 -22.275 1.00 91.31 260 PHE A C 1
ATOM 2032 O O . PHE A 1 260 ? 13.947 5.036 -22.295 1.00 91.31 260 PHE A O 1
ATOM 2039 N N . ASN A 1 261 ? 12.004 4.440 -23.260 1.00 88.12 261 ASN A N 1
ATOM 2040 C CA . ASN A 1 261 ? 12.607 3.769 -24.409 1.00 88.12 261 ASN A CA 1
ATOM 2041 C C . ASN A 1 261 ? 13.499 4.719 -25.213 1.00 88.12 261 ASN A C 1
ATOM 2043 O O . ASN A 1 261 ? 14.604 4.346 -25.590 1.00 88.12 261 ASN A O 1
ATOM 2047 N N . GLN A 1 262 ? 13.063 5.962 -25.435 1.00 89.50 262 GLN A N 1
ATOM 2048 C CA . GLN A 1 262 ? 13.865 6.946 -26.157 1.00 89.50 262 GLN A CA 1
ATOM 2049 C C . GLN A 1 262 ? 15.168 7.267 -25.418 1.00 89.50 262 GLN A C 1
ATOM 2051 O O . GLN A 1 262 ? 16.229 7.312 -26.039 1.00 89.50 262 GLN A O 1
ATOM 2056 N N . ARG A 1 263 ? 15.110 7.449 -24.092 1.00 90.88 263 ARG A N 1
ATOM 2057 C CA . ARG A 1 263 ? 16.313 7.650 -23.271 1.00 90.88 263 ARG A CA 1
ATOM 2058 C C . ARG A 1 263 ? 17.235 6.438 -23.309 1.00 90.88 263 ARG A C 1
ATOM 2060 O O . ARG A 1 263 ? 18.442 6.618 -23.433 1.00 90.88 263 ARG A O 1
ATOM 2067 N N . ALA A 1 264 ? 16.674 5.231 -23.262 1.00 88.75 264 ALA A N 1
ATOM 2068 C CA . ALA A 1 264 ? 17.438 3.995 -23.349 1.00 88.75 264 ALA A CA 1
ATOM 2069 C C . ALA A 1 264 ? 18.183 3.867 -24.681 1.00 88.75 264 ALA A C 1
ATOM 2071 O O . ALA A 1 264 ? 19.389 3.638 -24.696 1.00 88.75 264 ALA A O 1
ATOM 2072 N N . ILE A 1 265 ? 17.487 4.106 -25.796 1.00 88.62 265 ILE A N 1
ATOM 2073 C CA . ILE A 1 265 ? 18.091 4.116 -27.131 1.00 88.62 265 ILE A CA 1
ATOM 2074 C C . ILE A 1 265 ? 19.229 5.139 -27.176 1.00 88.62 265 ILE A C 1
ATOM 2076 O O . ILE A 1 265 ? 20.344 4.795 -27.554 1.00 88.62 265 ILE A O 1
ATOM 2080 N N . THR A 1 266 ? 18.984 6.378 -26.737 1.00 91.25 266 THR A N 1
ATOM 2081 C CA . THR A 1 266 ? 20.011 7.429 -26.727 1.00 91.25 266 THR A CA 1
ATOM 2082 C C . THR A 1 266 ? 21.213 7.058 -25.856 1.00 91.25 266 THR A C 1
ATOM 2084 O O . THR A 1 266 ? 22.351 7.312 -26.251 1.00 91.25 266 THR A O 1
ATOM 2087 N N . HIS A 1 267 ? 20.998 6.421 -24.704 1.00 90.44 267 HIS A N 1
ATOM 2088 C CA . HIS A 1 267 ? 22.078 5.909 -23.860 1.00 90.44 267 HIS A CA 1
ATOM 2089 C C . HIS A 1 267 ? 22.939 4.891 -24.615 1.00 90.44 267 HIS A C 1
ATOM 2091 O O . HIS A 1 267 ? 24.152 5.061 -24.672 1.00 90.44 267 HIS A O 1
ATOM 2097 N N . TYR A 1 268 ? 22.340 3.903 -25.285 1.00 88.69 268 TYR A N 1
ATOM 2098 C CA . TYR A 1 268 ? 23.105 2.905 -26.044 1.00 88.69 268 TYR A CA 1
ATOM 2099 C C . TYR A 1 268 ? 23.826 3.505 -27.252 1.00 88.69 268 TYR A C 1
ATOM 2101 O O . TYR A 1 268 ? 25.000 3.219 -27.472 1.00 88.69 268 TYR A O 1
ATOM 2109 N N . GLN A 1 269 ? 23.172 4.397 -27.998 1.00 90.88 269 GLN A N 1
ATOM 2110 C CA . GLN A 1 269 ? 23.808 5.075 -29.130 1.00 90.88 269 GLN A CA 1
ATOM 2111 C C . GLN A 1 269 ? 25.018 5.912 -28.703 1.00 90.88 269 GLN A C 1
ATOM 2113 O O . GLN A 1 269 ? 26.012 5.957 -29.416 1.00 90.88 269 GLN A O 1
ATOM 2118 N N . THR A 1 270 ? 24.950 6.575 -27.547 1.00 88.81 270 THR A N 1
ATOM 2119 C CA . THR A 1 270 ? 26.025 7.470 -27.089 1.00 88.81 270 THR A CA 1
ATOM 2120 C C . THR A 1 270 ? 27.130 6.732 -26.342 1.00 88.81 270 THR A C 1
ATOM 2122 O O . THR A 1 270 ? 28.301 7.042 -26.531 1.00 88.81 270 THR A O 1
ATOM 2125 N N . ARG A 1 271 ? 26.788 5.756 -25.494 1.00 85.81 271 ARG A N 1
ATOM 2126 C CA . ARG A 1 271 ? 27.760 5.033 -24.658 1.00 85.81 271 ARG A CA 1
ATOM 2127 C C . ARG A 1 271 ? 28.442 3.885 -25.387 1.00 85.81 271 ARG A C 1
ATOM 2129 O O . ARG A 1 271 ? 29.589 3.593 -25.067 1.00 85.81 271 ARG A O 1
ATOM 2136 N N . LEU A 1 272 ? 27.736 3.237 -26.313 1.00 83.94 272 LEU A N 1
ATOM 2137 C CA . LEU A 1 272 ? 28.206 2.059 -27.048 1.00 83.94 272 LEU A CA 1
ATOM 2138 C C . LEU A 1 272 ? 28.400 2.337 -28.549 1.00 83.94 272 LEU A C 1
ATOM 2140 O O . LEU A 1 272 ? 28.693 1.409 -29.295 1.00 83.94 272 LEU A O 1
ATOM 2144 N N . GLU A 1 273 ? 28.221 3.589 -28.992 1.00 88.50 273 GLU A N 1
ATOM 2145 C CA . GLU A 1 273 ? 28.377 4.019 -30.395 1.00 88.50 273 GLU A CA 1
ATOM 2146 C C . GLU A 1 273 ? 27.510 3.217 -31.388 1.00 88.50 273 GLU A C 1
ATOM 2148 O O . GLU A 1 273 ? 27.871 2.990 -32.543 1.00 88.50 273 GLU A O 1
ATOM 2153 N N . MET A 1 274 ? 26.336 2.768 -30.938 1.00 86.81 274 MET A N 1
ATOM 2154 C CA . MET A 1 274 ? 25.458 1.892 -31.716 1.00 86.81 274 MET A CA 1
ATOM 2155 C C . MET A 1 274 ? 24.575 2.658 -32.702 1.00 86.81 274 MET A C 1
ATOM 2157 O O . MET A 1 274 ? 24.140 3.786 -32.453 1.00 86.81 274 MET A O 1
ATOM 2161 N N . ASN A 1 275 ? 24.223 2.008 -33.815 1.00 92.00 275 ASN A N 1
ATOM 2162 C CA . ASN A 1 275 ? 23.159 2.510 -34.680 1.00 92.00 275 ASN A CA 1
ATOM 2163 C C . ASN A 1 275 ? 21.783 2.360 -33.995 1.00 92.00 275 ASN A C 1
ATOM 2165 O O . ASN A 1 275 ? 21.623 1.647 -33.003 1.00 92.00 275 ASN A O 1
ATOM 2169 N N . PHE A 1 276 ? 20.771 3.044 -34.533 1.00 88.44 276 PHE A N 1
ATOM 2170 C CA . PHE A 1 276 ? 19.428 3.061 -33.946 1.00 88.44 276 PHE A CA 1
ATOM 2171 C C . PHE A 1 276 ? 18.779 1.670 -33.863 1.00 88.44 276 PHE A C 1
ATOM 2173 O O . PHE A 1 276 ? 18.126 1.375 -32.866 1.00 88.44 276 PHE A O 1
ATOM 2180 N N . ALA A 1 277 ? 18.951 0.822 -34.883 1.00 88.38 277 ALA A N 1
ATOM 2181 C CA . ALA A 1 277 ? 18.311 -0.491 -34.942 1.00 88.38 277 ALA A CA 1
ATOM 2182 C C . ALA A 1 277 ? 18.864 -1.435 -33.865 1.00 88.38 277 ALA A C 1
ATOM 2184 O O . ALA A 1 277 ? 18.092 -2.069 -33.147 1.00 88.38 277 ALA A O 1
ATOM 2185 N N . ASP A 1 278 ? 20.185 -1.459 -33.688 1.00 87.25 278 ASP A N 1
ATOM 2186 C CA . ASP A 1 278 ? 20.819 -2.293 -32.666 1.00 87.25 278 ASP A CA 1
ATOM 2187 C C . ASP A 1 278 ? 20.520 -1.762 -31.254 1.00 87.25 278 ASP A C 1
ATOM 2189 O O . ASP A 1 278 ? 20.202 -2.536 -30.350 1.00 87.25 278 ASP A O 1
ATOM 2193 N N . ALA A 1 279 ? 20.533 -0.436 -31.060 1.00 86.06 279 ALA A N 1
ATOM 2194 C CA . ALA A 1 279 ? 20.131 0.188 -29.796 1.00 86.06 279 ALA A CA 1
ATOM 2195 C C . ALA A 1 279 ? 18.657 -0.101 -29.454 1.00 86.06 279 ALA A C 1
ATOM 2197 O O . ALA A 1 279 ? 18.308 -0.336 -28.293 1.00 86.06 279 ALA A O 1
ATOM 2198 N N . GLN A 1 280 ? 17.783 -0.126 -30.465 1.00 84.25 280 GLN A N 1
ATOM 2199 C CA . GLN A 1 280 ? 16.387 -0.518 -30.311 1.00 84.25 280 GLN A CA 1
ATOM 2200 C C . GLN A 1 280 ? 16.249 -1.997 -29.918 1.00 84.25 280 GLN A C 1
ATOM 2202 O O . GLN A 1 280 ? 15.456 -2.325 -29.036 1.00 84.25 280 GLN A O 1
ATOM 2207 N N . ALA A 1 281 ? 17.038 -2.889 -30.516 1.00 82.56 281 ALA A N 1
ATOM 2208 C CA . ALA A 1 281 ? 17.038 -4.305 -30.158 1.00 82.56 281 ALA A CA 1
ATOM 2209 C C . ALA A 1 281 ? 17.530 -4.542 -28.716 1.00 82.56 281 ALA A C 1
ATOM 2211 O O . ALA A 1 281 ? 16.971 -5.378 -28.005 1.00 82.56 281 ALA A O 1
ATOM 2212 N N . MET A 1 282 ? 18.520 -3.772 -28.247 1.00 78.38 282 MET A N 1
ATOM 2213 C CA . MET A 1 282 ? 19.045 -3.900 -26.882 1.00 78.38 282 MET A CA 1
ATOM 2214 C C . MET A 1 282 ? 17.994 -3.637 -25.804 1.00 78.38 282 MET A C 1
ATOM 2216 O O . MET A 1 282 ? 17.846 -4.453 -24.892 1.00 78.38 282 MET A O 1
ATOM 2220 N N . TYR A 1 283 ? 17.221 -2.547 -25.901 1.00 73.38 283 TYR A N 1
ATOM 2221 C CA . TYR A 1 283 ? 16.198 -2.283 -24.879 1.00 73.38 283 TYR A CA 1
ATOM 2222 C C . TYR A 1 283 ? 15.048 -3.302 -24.938 1.00 73.38 283 TYR A C 1
ATOM 2224 O O . TYR A 1 283 ? 14.439 -3.573 -23.908 1.00 73.38 283 TYR A O 1
ATOM 2232 N N . GLN A 1 284 ? 14.756 -3.897 -26.102 1.00 68.62 284 GLN A N 1
ATOM 2233 C CA . GLN A 1 284 ? 13.760 -4.973 -26.232 1.00 68.62 284 GLN A CA 1
ATOM 2234 C C . GLN A 1 284 ? 14.236 -6.303 -25.624 1.00 68.62 284 GLN A C 1
ATOM 2236 O O . GLN A 1 284 ? 13.416 -7.151 -25.275 1.00 68.62 284 GLN A O 1
ATOM 2241 N N . GLY A 1 285 ? 15.548 -6.490 -25.456 1.00 65.44 285 GLY A N 1
ATOM 2242 C CA . GLY A 1 285 ? 16.113 -7.540 -24.603 1.00 65.44 285 GLY A CA 1
ATOM 2243 C C . GLY A 1 285 ? 16.032 -7.205 -23.108 1.00 65.44 285 GLY A C 1
ATOM 2244 O O . GLY A 1 285 ? 16.104 -8.109 -22.280 1.00 65.44 285 GLY A O 1
ATOM 2245 N N . GLY A 1 286 ? 15.888 -5.908 -22.796 1.00 62.31 286 GLY A N 1
ATOM 2246 C CA . GLY A 1 286 ? 15.465 -5.283 -21.536 1.00 62.31 286 GLY A CA 1
ATOM 2247 C C . GLY A 1 286 ? 16.179 -5.698 -20.252 1.00 62.31 286 GLY A C 1
ATOM 2248 O O . GLY A 1 286 ? 15.659 -5.513 -19.151 1.00 62.31 286 GLY A O 1
ATOM 2249 N N . ASN A 1 287 ? 17.416 -6.169 -20.415 1.00 63.72 287 ASN A N 1
ATOM 2250 C CA . ASN A 1 287 ? 18.239 -6.707 -19.344 1.00 63.72 287 ASN A CA 1
ATOM 2251 C C . ASN A 1 287 ? 19.560 -5.970 -19.098 1.00 63.72 287 ASN A C 1
ATOM 2253 O O . ASN A 1 287 ? 20.355 -6.431 -18.281 1.00 63.72 287 ASN A O 1
ATOM 2257 N N . ASP A 1 288 ? 19.813 -4.845 -19.772 1.00 78.50 288 ASP A N 1
ATOM 2258 C CA . ASP A 1 288 ? 21.017 -4.052 -19.515 1.00 78.50 288 ASP A CA 1
ATOM 2259 C C . ASP A 1 288 ? 20.768 -3.013 -18.403 1.00 78.50 288 ASP A C 1
ATOM 2261 O O . ASP A 1 288 ? 20.050 -2.032 -18.632 1.00 78.50 288 ASP A O 1
ATOM 2265 N N . PRO A 1 289 ? 21.370 -3.185 -17.209 1.00 78.44 289 PRO A N 1
ATOM 2266 C CA . PRO A 1 289 ? 21.183 -2.271 -16.090 1.00 78.44 289 PRO A CA 1
ATOM 2267 C C . PRO A 1 289 ? 21.796 -0.889 -16.329 1.00 78.44 289 PRO A C 1
ATOM 2269 O O . PRO A 1 289 ? 21.349 0.067 -15.696 1.00 78.44 289 PRO A O 1
ATOM 2272 N N . SER A 1 290 ? 22.756 -0.750 -17.255 1.00 83.38 290 SER A N 1
ATOM 2273 C CA . SER A 1 290 ? 23.439 0.523 -17.528 1.00 83.38 290 SER A CA 1
ATOM 2274 C C . SER A 1 290 ? 22.473 1.635 -17.946 1.00 83.38 290 SER A C 1
ATOM 2276 O O . SER A 1 290 ? 22.737 2.812 -17.714 1.00 83.38 290 SER A O 1
ATOM 2278 N N . VAL A 1 291 ? 21.305 1.272 -18.488 1.00 86.00 291 VAL A N 1
ATOM 2279 C CA . VAL A 1 291 ? 20.246 2.213 -18.867 1.00 86.00 291 VAL A CA 1
ATOM 2280 C C . VAL A 1 291 ? 19.798 3.107 -17.706 1.00 86.00 291 VAL A C 1
ATOM 2282 O O . VAL A 1 291 ? 19.377 4.244 -17.926 1.00 86.00 291 VAL A O 1
ATOM 2285 N N . LEU A 1 292 ? 19.911 2.624 -16.464 1.00 89.50 292 LEU A N 1
ATOM 2286 C CA . LEU A 1 292 ? 19.528 3.360 -15.260 1.00 89.50 292 LEU A CA 1
ATOM 2287 C C . LEU A 1 292 ? 20.461 4.551 -14.970 1.00 89.50 292 LEU A C 1
ATOM 2289 O O . LEU A 1 292 ? 20.015 5.521 -14.351 1.00 89.50 292 LEU A O 1
ATOM 2293 N N . GLU A 1 293 ? 21.691 4.558 -15.501 1.00 88.62 293 GLU A N 1
ATOM 2294 C CA . GLU A 1 293 ? 22.607 5.713 -15.443 1.00 88.62 293 GLU A CA 1
ATOM 2295 C C . GLU A 1 293 ? 21.988 6.946 -16.120 1.00 88.62 293 GLU A C 1
ATOM 2297 O O . GLU A 1 293 ? 22.095 8.067 -15.617 1.00 88.62 293 GLU A O 1
ATOM 2302 N N . SER A 1 294 ? 21.249 6.744 -17.219 1.00 88.75 294 SER A N 1
ATOM 2303 C CA . SER A 1 294 ? 20.561 7.823 -17.951 1.00 88.75 294 SER A CA 1
ATOM 2304 C C . SER A 1 294 ? 19.437 8.501 -17.145 1.00 88.75 294 SER A C 1
ATOM 2306 O O . SER A 1 294 ? 18.924 9.561 -17.529 1.00 88.75 294 SER A O 1
ATOM 2308 N N . PHE A 1 295 ? 19.077 7.911 -16.001 1.00 89.62 295 PHE A N 1
ATOM 2309 C CA . PHE A 1 295 ? 18.094 8.414 -15.047 1.00 89.62 295 PHE A CA 1
ATOM 2310 C C . PHE A 1 295 ? 18.718 8.898 -13.734 1.00 89.62 295 PHE A C 1
ATOM 2312 O O . PHE A 1 295 ? 17.994 9.066 -12.752 1.00 89.62 295 PHE A O 1
ATOM 2319 N N . GLN A 1 296 ? 20.031 9.161 -13.724 1.00 90.06 296 GLN A N 1
ATOM 2320 C CA . GLN A 1 296 ? 20.773 9.673 -12.563 1.00 90.06 296 GLN A CA 1
ATOM 2321 C C . GLN A 1 296 ? 20.753 8.721 -11.356 1.00 90.06 296 GLN A C 1
ATOM 2323 O O . GLN A 1 296 ? 20.887 9.161 -10.215 1.00 90.06 296 GLN A O 1
ATOM 2328 N N . LEU A 1 297 ? 20.577 7.421 -11.600 1.00 91.44 297 LEU A N 1
ATOM 2329 C CA . LEU A 1 297 ? 20.748 6.392 -10.581 1.00 91.44 297 LEU A CA 1
ATOM 2330 C C . LEU A 1 297 ? 22.181 5.880 -10.620 1.00 91.44 297 LEU A C 1
ATOM 2332 O O . LEU A 1 297 ? 22.752 5.718 -11.699 1.00 91.44 297 LEU A O 1
ATOM 2336 N N . ASN A 1 298 ? 22.745 5.602 -9.448 1.00 91.12 298 ASN A N 1
ATOM 2337 C CA . ASN A 1 298 ? 24.107 5.096 -9.346 1.00 91.12 298 ASN A CA 1
ATOM 2338 C C . ASN A 1 298 ? 24.102 3.597 -9.068 1.00 91.12 298 ASN A C 1
ATOM 2340 O O . ASN A 1 298 ? 23.305 3.104 -8.269 1.00 91.12 298 ASN A O 1
ATOM 2344 N N . LEU A 1 299 ? 25.021 2.883 -9.714 1.00 91.31 299 LEU A N 1
ATOM 2345 C CA . LEU A 1 299 ? 25.243 1.464 -9.485 1.00 91.31 299 LEU A CA 1
ATOM 2346 C C . LEU A 1 299 ? 25.946 1.236 -8.143 1.00 91.31 299 LEU A C 1
ATOM 2348 O O . LEU A 1 299 ? 27.001 1.805 -7.860 1.00 91.31 299 LEU A O 1
ATOM 2352 N N . HIS A 1 300 ? 25.408 0.310 -7.360 1.00 90.56 300 HIS A N 1
ATOM 2353 C CA . HIS A 1 300 ? 25.973 -0.150 -6.104 1.00 90.56 300 HIS A CA 1
ATOM 2354 C C . HIS A 1 300 ? 25.922 -1.679 -6.004 1.00 90.56 300 HIS A C 1
ATOM 2356 O O . HIS A 1 300 ? 24.985 -2.330 -6.460 1.00 90.56 300 HIS A O 1
ATOM 2362 N N . THR A 1 301 ? 26.921 -2.270 -5.351 1.00 88.19 301 THR A N 1
ATOM 2363 C CA . THR A 1 301 ? 26.968 -3.714 -5.042 1.00 88.19 301 THR A CA 1
ATOM 2364 C C . THR A 1 301 ? 26.417 -4.040 -3.652 1.00 88.19 301 THR A C 1
ATOM 2366 O O . THR A 1 301 ? 26.259 -5.201 -3.290 1.00 88.19 301 THR A O 1
ATOM 2369 N N . THR A 1 302 ? 26.105 -3.014 -2.856 1.00 85.69 302 THR A N 1
ATOM 2370 C CA . THR A 1 302 ? 25.512 -3.122 -1.516 1.00 85.69 302 THR A CA 1
ATOM 2371 C C . THR A 1 302 ? 24.499 -1.997 -1.309 1.00 85.69 302 THR A C 1
ATOM 2373 O O . THR A 1 302 ? 24.535 -1.003 -2.029 1.00 85.69 302 THR A O 1
ATOM 2376 N N . ILE A 1 303 ? 23.599 -2.128 -0.328 1.00 81.31 303 ILE A N 1
ATOM 2377 C CA . ILE A 1 303 ? 22.648 -1.065 0.032 1.00 81.31 303 ILE A CA 1
ATOM 2378 C C . 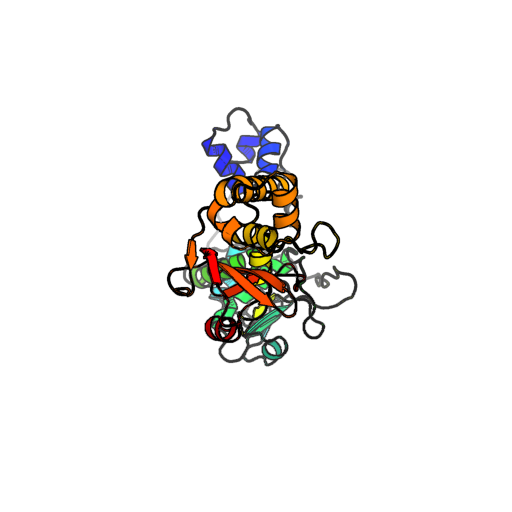ILE A 1 303 ? 22.749 -0.755 1.525 1.00 81.31 303 ILE A C 1
ATOM 2380 O O . ILE A 1 303 ? 22.530 -1.645 2.352 1.00 81.31 303 ILE A O 1
ATOM 2384 N N . PRO A 1 304 ? 22.967 0.512 1.912 1.00 74.19 304 PRO A N 1
ATOM 2385 C CA . PRO A 1 304 ? 22.825 0.942 3.290 1.00 74.19 304 PRO A CA 1
ATOM 2386 C C . PRO A 1 304 ? 21.332 1.062 3.629 1.00 74.19 304 PRO A C 1
ATOM 2388 O O . PRO A 1 304 ? 20.718 2.124 3.499 1.00 74.19 304 PRO A O 1
ATOM 2391 N N . THR A 1 305 ? 20.747 -0.038 4.111 1.00 67.00 305 THR A N 1
ATOM 2392 C CA . THR A 1 305 ? 19.303 -0.200 4.397 1.00 67.00 305 THR A CA 1
ATOM 2393 C C . THR A 1 305 ? 18.719 0.817 5.391 1.00 67.00 305 THR A C 1
ATOM 2395 O O . THR A 1 305 ? 17.499 0.942 5.505 1.00 67.00 305 THR A O 1
ATOM 2398 N N . ARG A 1 306 ? 19.563 1.575 6.107 1.00 68.88 306 ARG A N 1
ATOM 2399 C CA . ARG A 1 306 ? 19.149 2.668 7.007 1.00 68.88 306 ARG A CA 1
ATOM 2400 C C . ARG A 1 306 ? 18.985 4.025 6.314 1.00 68.88 306 ARG A C 1
ATOM 2402 O O . ARG A 1 306 ? 18.141 4.804 6.749 1.00 68.88 306 ARG A O 1
ATOM 2409 N N . ALA A 1 307 ? 19.780 4.317 5.285 1.00 75.94 307 ALA A N 1
ATOM 2410 C CA . ALA A 1 307 ? 19.795 5.619 4.610 1.00 75.94 307 ALA A CA 1
ATOM 2411 C C . ALA A 1 307 ? 18.899 5.634 3.365 1.00 75.94 307 ALA A C 1
ATOM 2413 O O . ALA A 1 307 ? 18.259 6.638 3.057 1.00 75.94 307 ALA A O 1
ATOM 2414 N N . VAL A 1 308 ? 18.813 4.496 2.679 1.00 84.06 308 VAL A N 1
ATOM 2415 C CA . VAL A 1 308 ? 18.047 4.349 1.445 1.00 84.06 308 VAL A CA 1
ATOM 2416 C C . VAL A 1 308 ? 16.644 3.860 1.782 1.00 84.06 308 VAL A C 1
ATOM 2418 O O . VAL A 1 308 ? 16.480 2.924 2.558 1.00 84.06 308 VAL A O 1
ATOM 2421 N N . ARG A 1 309 ? 15.615 4.501 1.216 1.00 87.94 309 ARG A N 1
ATOM 2422 C CA . ARG A 1 309 ? 14.200 4.113 1.401 1.00 87.94 309 ARG A CA 1
ATOM 2423 C C . ARG A 1 309 ? 13.568 3.484 0.162 1.00 87.94 309 ARG A C 1
ATOM 2425 O O . ARG A 1 309 ? 12.445 2.997 0.241 1.00 87.94 309 ARG A O 1
ATOM 2432 N N . LYS A 1 310 ? 14.263 3.505 -0.970 1.00 92.31 310 LYS A N 1
ATOM 2433 C CA . LYS A 1 310 ? 13.853 2.872 -2.223 1.00 92.31 310 LYS A CA 1
ATOM 2434 C C . LYS A 1 310 ? 15.075 2.621 -3.092 1.00 92.31 310 LYS A C 1
ATOM 2436 O O . LYS A 1 310 ? 16.000 3.421 -3.057 1.00 92.31 310 LYS A O 1
ATOM 2441 N N . PHE A 1 311 ? 15.061 1.538 -3.846 1.00 94.06 311 PHE A N 1
ATOM 2442 C CA . PHE A 1 311 ? 16.129 1.164 -4.762 1.00 94.06 311 PHE A CA 1
ATOM 2443 C C . PHE A 1 311 ? 15.580 0.191 -5.804 1.00 94.06 311 PHE A C 1
ATOM 2445 O O . PHE A 1 311 ? 14.596 -0.510 -5.554 1.00 94.06 311 PHE A O 1
ATOM 2452 N N . ILE A 1 312 ? 16.213 0.156 -6.969 1.00 92.62 312 ILE A N 1
ATOM 2453 C CA . ILE A 1 312 ? 15.985 -0.884 -7.969 1.00 92.62 312 ILE A CA 1
ATOM 2454 C C . ILE A 1 312 ? 16.992 -1.998 -7.710 1.00 92.62 312 ILE A C 1
ATOM 2456 O O . ILE A 1 312 ? 18.166 -1.738 -7.450 1.00 92.62 312 ILE A O 1
ATOM 2460 N N . VAL A 1 313 ? 16.521 -3.234 -7.763 1.00 91.25 313 VAL A N 1
ATOM 2461 C CA . VAL A 1 313 ? 17.355 -4.428 -7.748 1.00 91.25 313 VAL A CA 1
ATOM 2462 C C . VAL A 1 313 ? 17.477 -4.926 -9.178 1.00 91.25 313 VAL A C 1
ATOM 2464 O O . VAL A 1 313 ? 16.468 -5.045 -9.869 1.00 91.25 313 VAL A O 1
ATOM 2467 N N . ALA A 1 314 ? 18.704 -5.199 -9.605 1.00 88.44 314 ALA A N 1
ATOM 2468 C CA . ALA A 1 314 ? 19.027 -5.788 -10.894 1.00 88.44 314 ALA A CA 1
ATOM 2469 C C . ALA A 1 314 ? 19.798 -7.088 -10.642 1.00 88.44 314 ALA A C 1
ATOM 2471 O O . ALA A 1 314 ? 20.916 -7.061 -10.125 1.00 88.44 314 ALA A O 1
ATOM 2472 N N . GLY A 1 315 ? 19.195 -8.229 -10.960 1.00 81.12 315 GLY A N 1
ATOM 2473 C CA . GLY A 1 315 ? 19.758 -9.550 -10.679 1.00 81.12 315 GLY A CA 1
ATOM 2474 C C . GLY A 1 315 ? 19.503 -10.537 -11.809 1.00 81.12 315 GLY A C 1
ATOM 2475 O O . GLY A 1 315 ? 18.832 -10.223 -12.785 1.00 81.12 315 GLY A O 1
ATOM 2476 N N . THR A 1 316 ? 20.044 -11.744 -11.687 1.00 67.25 316 THR A N 1
ATOM 2477 C CA . THR A 1 316 ? 19.824 -12.837 -12.643 1.00 67.25 316 THR A CA 1
ATOM 2478 C C . THR A 1 316 ? 18.842 -13.854 -12.069 1.00 67.25 316 THR A C 1
ATOM 2480 O O . THR A 1 316 ? 19.045 -14.375 -10.978 1.00 67.25 316 THR A O 1
ATOM 2483 N N . MET A 1 317 ? 17.779 -14.178 -12.801 1.00 61.25 317 MET A N 1
ATOM 2484 C CA . MET A 1 317 ? 16.833 -15.239 -12.437 1.00 61.25 317 MET A CA 1
ATOM 2485 C C . MET A 1 317 ? 16.779 -16.266 -13.568 1.00 61.25 317 MET A C 1
ATOM 2487 O O . MET A 1 317 ? 16.834 -15.876 -14.727 1.00 61.25 317 MET A O 1
ATOM 2491 N N . ASN A 1 318 ? 16.728 -17.564 -13.229 1.00 51.47 318 ASN A N 1
ATOM 2492 C CA . ASN A 1 318 ? 16.664 -18.734 -14.128 1.00 51.47 318 ASN A CA 1
ATOM 2493 C C . ASN A 1 318 ? 16.327 -18.410 -15.606 1.00 51.47 318 ASN A C 1
ATOM 2495 O O . ASN A 1 318 ? 15.165 -18.465 -15.998 1.00 51.47 318 ASN A O 1
ATOM 2499 N N . GLY A 1 319 ? 17.345 -18.094 -16.421 1.00 55.22 319 GLY A N 1
ATOM 2500 C CA . GLY A 1 319 ? 17.192 -17.818 -17.858 1.00 55.22 319 GLY A CA 1
ATOM 2501 C C . GLY A 1 319 ? 17.413 -16.371 -18.335 1.00 55.22 319 GLY A C 1
ATOM 2502 O O . GLY A 1 319 ? 17.386 -16.163 -19.544 1.00 55.22 319 GLY A O 1
ATOM 2503 N N . GLY A 1 320 ? 17.677 -15.384 -17.465 1.00 65.94 320 GLY A N 1
ATOM 2504 C CA . GLY A 1 320 ? 17.973 -14.006 -17.897 1.00 65.94 320 GLY A CA 1
ATOM 2505 C C . GLY A 1 320 ? 18.195 -12.985 -16.772 1.00 65.94 320 GLY A C 1
ATOM 2506 O O . GLY A 1 320 ? 18.131 -13.313 -15.587 1.00 65.94 320 GLY A O 1
ATOM 2507 N N . GLY A 1 321 ? 18.493 -11.736 -17.149 1.00 76.88 321 GLY A N 1
ATOM 2508 C CA . GLY A 1 321 ? 18.467 -10.598 -16.222 1.00 76.88 321 GLY A CA 1
ATOM 2509 C C . GLY A 1 321 ? 17.030 -10.265 -15.806 1.00 76.88 321 GLY A C 1
ATOM 2510 O O . GLY A 1 321 ? 16.085 -10.605 -16.512 1.00 76.88 321 GLY A O 1
ATOM 2511 N N . HIS A 1 322 ? 16.855 -9.649 -14.640 1.00 87.31 322 HIS A N 1
ATOM 2512 C CA . HIS A 1 322 ? 15.562 -9.183 -14.145 1.00 87.31 322 HIS A CA 1
ATOM 2513 C C . HIS A 1 322 ? 15.722 -7.958 -13.246 1.00 87.31 322 HIS A C 1
ATOM 2515 O O . HIS A 1 322 ? 16.721 -7.819 -12.534 1.00 87.31 322 HIS A O 1
ATOM 2521 N N . PHE A 1 323 ? 14.710 -7.090 -13.258 1.00 91.06 323 PHE A N 1
ATOM 2522 C CA . PHE A 1 323 ? 14.676 -5.846 -12.498 1.00 91.06 323 PHE A CA 1
ATOM 2523 C C . PHE A 1 323 ? 13.376 -5.728 -11.720 1.00 91.06 323 PHE A C 1
ATOM 2525 O O . PHE A 1 323 ? 12.293 -5.951 -12.257 1.00 91.06 323 PHE A O 1
ATOM 2532 N N . TRP A 1 324 ? 13.475 -5.293 -10.469 1.00 93.25 324 TRP A N 1
ATOM 2533 C CA . TRP A 1 324 ? 12.311 -4.964 -9.654 1.00 93.25 324 TRP A CA 1
ATOM 2534 C C . TRP A 1 324 ? 12.639 -3.839 -8.682 1.00 93.25 324 TRP A C 1
ATOM 2536 O O . TRP A 1 324 ? 13.796 -3.600 -8.337 1.00 93.25 324 TRP A O 1
ATOM 2546 N N . THR A 1 325 ? 11.615 -3.132 -8.212 1.00 95.31 325 THR A N 1
ATOM 2547 C CA . THR A 1 325 ? 11.806 -2.092 -7.195 1.00 95.31 325 THR A CA 1
ATOM 2548 C C . THR A 1 325 ? 11.585 -2.658 -5.806 1.00 95.31 325 THR A C 1
ATOM 2550 O O . THR A 1 325 ? 10.619 -3.377 -5.561 1.00 95.31 325 THR A O 1
ATOM 2553 N N . ILE A 1 326 ? 12.427 -2.261 -4.859 1.00 94.12 326 ILE A N 1
ATOM 2554 C CA . ILE A 1 326 ? 12.138 -2.385 -3.435 1.00 94.12 326 ILE A CA 1
ATOM 2555 C C . ILE A 1 326 ? 11.963 -0.987 -2.860 1.00 94.12 326 ILE A C 1
ATOM 2557 O O . ILE A 1 326 ? 12.798 -0.105 -3.057 1.00 94.12 326 ILE A O 1
ATOM 2561 N N . LYS A 1 327 ? 10.869 -0.765 -2.132 1.00 91.44 327 LYS A N 1
ATOM 2562 C CA . LYS A 1 327 ? 10.622 0.515 -1.462 1.00 91.44 327 LYS A CA 1
ATOM 2563 C C . LYS A 1 327 ? 9.997 0.343 -0.094 1.00 91.44 327 LYS A C 1
ATOM 2565 O O . LYS A 1 327 ? 9.261 -0.607 0.167 1.00 91.44 327 LYS A O 1
ATOM 2570 N N . ARG A 1 328 ? 10.303 1.292 0.783 1.00 86.81 328 ARG A N 1
ATOM 2571 C CA . ARG A 1 328 ? 9.744 1.373 2.121 1.00 86.81 328 ARG A CA 1
ATOM 2572 C C . ARG A 1 328 ? 8.464 2.201 2.086 1.00 86.81 328 ARG A C 1
ATOM 2574 O O . ARG A 1 328 ? 8.506 3.380 1.745 1.00 86.81 328 ARG A O 1
ATOM 2581 N N . ILE A 1 329 ? 7.342 1.588 2.453 1.00 81.12 329 ILE A N 1
ATOM 2582 C CA . ILE A 1 329 ? 6.033 2.241 2.580 1.00 81.12 329 ILE A CA 1
ATOM 2583 C C . ILE A 1 329 ? 5.612 2.119 4.040 1.00 81.12 329 ILE A C 1
ATOM 2585 O O . ILE A 1 329 ? 5.479 1.017 4.576 1.00 81.12 329 ILE A O 1
ATOM 2589 N N . GLY A 1 330 ? 5.470 3.265 4.708 1.00 76.25 330 GLY A N 1
ATOM 2590 C CA . GLY A 1 330 ? 5.348 3.304 6.163 1.00 76.25 330 GLY A CA 1
ATOM 2591 C C . GLY A 1 330 ? 6.575 2.676 6.832 1.00 76.25 330 GLY A C 1
ATOM 2592 O O . GLY A 1 330 ? 7.715 3.070 6.573 1.00 76.25 330 GLY A O 1
ATOM 2593 N N . TRP A 1 331 ? 6.347 1.681 7.687 1.00 71.25 331 TRP A N 1
ATOM 2594 C CA . TRP A 1 331 ? 7.414 0.978 8.403 1.00 71.25 331 TRP A CA 1
ATOM 2595 C C . TRP A 1 331 ? 7.947 -0.252 7.666 1.00 71.25 331 TRP A C 1
ATOM 2597 O O . TRP A 1 331 ? 8.984 -0.774 8.074 1.00 71.25 331 TRP A O 1
ATOM 2607 N N . HIS A 1 332 ? 7.307 -0.658 6.568 1.00 79.06 332 HIS A N 1
ATOM 2608 C CA . HIS A 1 332 ? 7.534 -1.949 5.923 1.00 79.06 332 HIS A CA 1
ATOM 2609 C C . HIS A 1 332 ? 8.207 -1.823 4.566 1.00 79.06 332 HIS A C 1
ATOM 2611 O O . HIS A 1 332 ? 8.065 -0.820 3.865 1.00 79.06 332 HIS A O 1
ATOM 2617 N N . TRP A 1 333 ? 8.935 -2.872 4.204 1.00 87.19 333 TRP A N 1
ATOM 2618 C CA . TRP A 1 333 ? 9.555 -3.024 2.899 1.00 87.19 333 TRP A CA 1
ATOM 2619 C C . TRP A 1 333 ? 8.627 -3.783 1.964 1.00 87.19 333 TRP A C 1
ATOM 2621 O O . TRP A 1 333 ? 7.931 -4.708 2.377 1.00 87.19 333 TRP A O 1
ATOM 2631 N N . TRP A 1 334 ? 8.624 -3.380 0.702 1.00 90.69 334 TRP A N 1
ATOM 2632 C CA . TRP A 1 334 ? 7.754 -3.930 -0.325 1.00 90.69 334 TRP A CA 1
ATOM 2633 C C . TRP A 1 334 ? 8.548 -4.166 -1.595 1.00 90.69 334 TRP A C 1
ATOM 2635 O O . TRP A 1 334 ? 9.300 -3.288 -2.022 1.00 90.69 334 TRP A O 1
ATOM 2645 N N . SER A 1 335 ? 8.343 -5.332 -2.194 1.00 92.56 335 SER A N 1
ATOM 2646 C CA . SER A 1 335 ? 8.790 -5.656 -3.543 1.00 92.56 335 SER A CA 1
ATOM 2647 C C . SER A 1 335 ? 7.719 -5.247 -4.550 1.00 92.56 335 SER A C 1
ATOM 2649 O O . SER A 1 335 ? 6.526 -5.457 -4.342 1.00 92.56 335 SER A O 1
ATOM 2651 N N . PHE A 1 336 ? 8.169 -4.624 -5.626 1.00 93.25 336 PHE A N 1
ATOM 2652 C CA . PHE A 1 336 ? 7.400 -4.227 -6.789 1.00 93.25 336 PHE A CA 1
ATOM 2653 C C . PHE A 1 336 ? 8.019 -4.958 -7.981 1.00 93.25 336 PHE A C 1
ATOM 2655 O O . PHE A 1 336 ? 8.823 -4.391 -8.720 1.00 93.25 336 PHE A O 1
ATOM 2662 N N . ASP A 1 337 ? 7.704 -6.247 -8.091 1.00 92.00 337 ASP A N 1
ATOM 2663 C CA . ASP A 1 337 ? 8.139 -7.114 -9.186 1.00 92.00 337 ASP A CA 1
ATOM 2664 C C . ASP A 1 337 ? 6.959 -7.330 -10.138 1.00 92.00 337 ASP A C 1
ATOM 2666 O O . ASP A 1 337 ? 6.112 -8.194 -9.924 1.00 92.00 337 ASP A O 1
ATOM 2670 N N . SER A 1 338 ? 6.874 -6.491 -11.170 1.00 88.75 338 SER A N 1
ATOM 2671 C CA . SER A 1 338 ? 5.791 -6.515 -12.164 1.00 88.75 338 SER A CA 1
ATOM 2672 C C . SER A 1 338 ? 5.720 -7.784 -12.994 1.00 88.75 338 SER A C 1
ATOM 2674 O O . SER A 1 338 ? 4.680 -8.024 -13.604 1.00 88.75 338 SER A O 1
ATOM 2676 N N . TYR A 1 339 ? 6.821 -8.527 -13.092 1.00 87.44 339 TYR A N 1
ATOM 2677 C CA . TYR A 1 339 ? 6.908 -9.692 -13.960 1.00 87.44 339 TYR A CA 1
ATOM 2678 C C . TYR A 1 339 ? 6.394 -10.941 -13.240 1.00 87.44 339 TYR A C 1
ATOM 2680 O O . TYR A 1 339 ? 5.601 -11.698 -13.796 1.00 87.44 339 TYR A O 1
ATOM 2688 N N . HIS A 1 340 ? 6.778 -11.124 -11.973 1.00 86.00 340 HIS A N 1
ATOM 2689 C CA . HIS A 1 340 ? 6.370 -12.293 -11.188 1.00 86.00 340 HIS A CA 1
ATOM 2690 C C . HIS A 1 340 ? 5.123 -12.065 -10.325 1.00 86.00 340 HIS A C 1
ATOM 2692 O O . HIS A 1 340 ? 4.539 -13.034 -9.839 1.00 86.00 340 HIS A O 1
ATOM 2698 N N . GLN A 1 341 ? 4.709 -10.814 -10.093 1.00 86.00 341 GLN A N 1
ATOM 2699 C CA . GLN A 1 341 ? 3.639 -10.492 -9.148 1.00 86.00 341 GLN A CA 1
ATOM 2700 C C . GLN A 1 341 ? 2.484 -9.736 -9.815 1.00 86.00 341 GLN A C 1
ATOM 2702 O O . GLN A 1 341 ? 2.672 -8.868 -10.661 1.00 86.00 341 GLN A O 1
ATOM 2707 N N . GLN A 1 342 ? 1.259 -10.026 -9.368 1.00 83.19 342 GLN A N 1
ATOM 2708 C CA . GLN A 1 342 ? 0.046 -9.293 -9.769 1.00 83.19 342 GLN A CA 1
ATOM 2709 C C . GLN A 1 342 ? -0.228 -8.068 -8.877 1.00 83.19 342 GLN A C 1
ATOM 2711 O O . GLN A 1 342 ? -1.072 -7.230 -9.192 1.00 83.19 342 GLN A O 1
ATOM 2716 N N . ALA A 1 343 ? 0.490 -7.955 -7.759 1.00 83.25 343 ALA A N 1
ATOM 2717 C CA . ALA A 1 343 ? 0.453 -6.834 -6.831 1.00 83.25 343 ALA A CA 1
ATOM 2718 C C . ALA A 1 343 ? 1.771 -6.775 -6.038 1.00 83.25 343 ALA A C 1
ATOM 2720 O O . ALA A 1 343 ? 2.453 -7.794 -5.937 1.00 83.25 343 ALA A O 1
ATOM 2721 N N . PRO A 1 344 ? 2.121 -5.633 -5.421 1.00 88.56 344 PRO A N 1
ATOM 2722 C CA . PRO A 1 344 ? 3.328 -5.539 -4.609 1.00 88.56 344 PRO A CA 1
ATOM 2723 C C . PRO A 1 344 ? 3.278 -6.484 -3.409 1.00 88.56 344 PRO A C 1
ATOM 2725 O O . PRO A 1 344 ? 2.262 -6.563 -2.712 1.00 88.56 344 PRO A O 1
ATOM 2728 N N . SER A 1 345 ? 4.398 -7.142 -3.125 1.00 86.19 345 SER A N 1
ATOM 2729 C CA . SER A 1 345 ? 4.498 -8.125 -2.043 1.00 86.19 345 SER A CA 1
ATOM 2730 C C . SER A 1 345 ? 5.338 -7.595 -0.886 1.00 86.19 345 SER A C 1
ATOM 2732 O O . SER A 1 345 ? 6.434 -7.062 -1.093 1.00 86.19 345 SER A O 1
ATOM 2734 N N . ARG A 1 346 ? 4.836 -7.736 0.345 1.00 84.38 346 ARG A N 1
ATOM 2735 C CA . ARG A 1 346 ? 5.534 -7.286 1.555 1.00 84.38 346 ARG A CA 1
ATOM 2736 C C . ARG A 1 346 ? 6.759 -8.153 1.823 1.00 84.38 346 ARG A C 1
ATOM 2738 O O . ARG A 1 346 ? 6.712 -9.374 1.722 1.00 84.38 346 ARG A O 1
ATOM 2745 N N . ILE A 1 347 ? 7.841 -7.498 2.220 1.00 85.31 347 ILE A N 1
ATOM 2746 C CA . ILE A 1 347 ? 9.095 -8.115 2.633 1.00 85.31 347 ILE A CA 1
ATOM 2747 C C . ILE A 1 347 ? 9.151 -8.060 4.161 1.00 85.31 347 ILE A C 1
ATOM 2749 O O . ILE A 1 347 ? 9.214 -6.978 4.749 1.00 85.31 347 ILE A O 1
ATOM 2753 N N . MET A 1 348 ? 9.095 -9.229 4.802 1.00 82.94 348 MET A N 1
ATOM 2754 C CA . MET A 1 348 ? 9.058 -9.344 6.268 1.00 82.94 348 MET A CA 1
ATOM 2755 C C . MET A 1 348 ? 10.412 -9.016 6.903 1.00 82.94 348 MET A C 1
ATOM 2757 O O . MET A 1 348 ? 10.469 -8.283 7.886 1.00 82.94 348 MET A O 1
ATOM 2761 N N . ASP A 1 349 ? 11.493 -9.504 6.296 1.00 84.38 349 ASP A N 1
ATOM 2762 C CA . ASP A 1 349 ? 12.870 -9.207 6.676 1.00 84.38 349 ASP A CA 1
ATOM 2763 C C . ASP A 1 349 ? 13.659 -8.861 5.412 1.00 84.38 349 ASP A C 1
ATOM 2765 O O . ASP A 1 349 ? 13.841 -9.698 4.525 1.00 84.38 349 ASP A O 1
ATOM 2769 N N . LEU A 1 350 ? 14.102 -7.605 5.316 1.00 87.12 350 LEU A N 1
ATOM 2770 C CA . LEU A 1 350 ? 14.841 -7.136 4.151 1.00 87.12 350 LEU A CA 1
ATOM 2771 C C . LEU A 1 350 ? 16.219 -7.796 4.037 1.00 87.12 350 LEU A C 1
ATOM 2773 O O . LEU A 1 350 ? 16.644 -8.102 2.929 1.00 87.12 350 LEU A O 1
ATOM 2777 N N . ASN A 1 351 ? 16.914 -8.029 5.150 1.00 87.44 351 ASN A N 1
ATOM 2778 C CA . ASN A 1 351 ? 18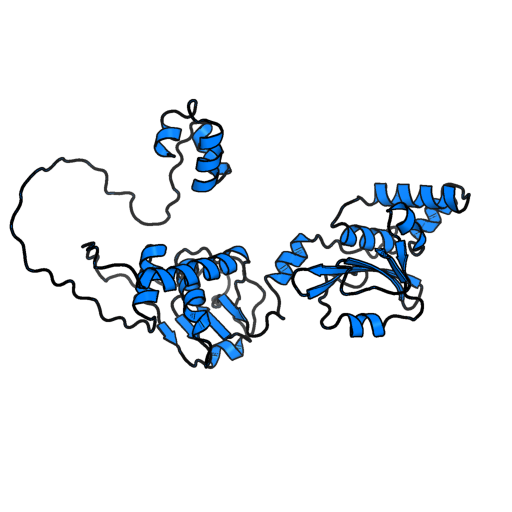.246 -8.626 5.109 1.00 87.44 351 ASN A CA 1
ATOM 2779 C C . ASN A 1 351 ? 18.158 -10.088 4.670 1.00 87.44 351 ASN A C 1
ATOM 2781 O O . ASN A 1 351 ? 18.941 -10.511 3.825 1.00 87.44 351 ASN A O 1
ATOM 2785 N N . ALA A 1 352 ? 17.175 -10.834 5.183 1.00 87.25 352 ALA A N 1
ATOM 2786 C CA . ALA A 1 352 ? 16.923 -12.201 4.734 1.00 87.25 352 ALA A CA 1
ATOM 2787 C C . ALA A 1 352 ? 16.516 -12.242 3.251 1.00 87.25 352 ALA A C 1
ATOM 2789 O O . ALA A 1 352 ? 17.034 -13.059 2.494 1.00 87.25 352 ALA A O 1
ATOM 2790 N N . TYR A 1 353 ? 15.645 -11.322 2.814 1.00 89.00 353 TYR A N 1
ATOM 2791 C CA . TYR A 1 353 ? 15.227 -11.214 1.413 1.00 89.00 353 TYR A CA 1
ATOM 2792 C C . TYR A 1 353 ? 16.398 -10.920 0.466 1.00 89.00 353 TYR A C 1
ATOM 2794 O O . TYR A 1 353 ? 16.475 -11.499 -0.617 1.00 89.00 353 TYR A O 1
ATOM 2802 N N . LEU A 1 354 ? 17.304 -10.016 0.853 1.00 87.62 354 LEU A N 1
ATOM 2803 C CA . LEU A 1 354 ? 18.490 -9.679 0.061 1.00 87.62 354 LEU A CA 1
ATOM 2804 C C . LEU A 1 354 ? 19.553 -10.786 0.118 1.00 87.62 354 LEU A C 1
ATOM 2806 O O . LEU A 1 354 ? 20.228 -11.027 -0.876 1.00 87.62 354 LEU A O 1
ATOM 2810 N N . GLY A 1 355 ? 19.675 -11.492 1.244 1.00 86.44 355 GLY A N 1
ATOM 2811 C CA . GLY A 1 355 ? 20.657 -12.562 1.437 1.00 86.44 355 GLY A CA 1
ATOM 2812 C C . GLY A 1 355 ? 20.417 -13.816 0.593 1.00 86.44 355 GLY A C 1
ATOM 2813 O O . GLY A 1 355 ? 21.343 -14.599 0.408 1.00 86.44 355 GLY A O 1
ATOM 2814 N N . VAL A 1 356 ? 19.203 -14.006 0.065 1.00 86.12 356 VAL A N 1
ATOM 2815 C CA . VAL A 1 356 ? 18.875 -15.112 -0.855 1.00 86.12 356 VAL A CA 1
ATOM 2816 C C . VAL A 1 356 ? 19.018 -14.737 -2.332 1.00 86.12 356 VAL A C 1
ATOM 2818 O O . VAL A 1 356 ? 18.812 -15.588 -3.195 1.00 86.12 356 VAL A O 1
ATOM 2821 N N . GLN A 1 357 ? 19.348 -13.479 -2.645 1.00 84.56 357 GLN A N 1
ATOM 2822 C CA . GLN A 1 357 ? 19.555 -13.050 -4.028 1.00 84.56 357 GLN A CA 1
ATOM 2823 C C . GLN A 1 357 ? 20.912 -13.548 -4.559 1.00 84.56 357 GLN A C 1
ATOM 2825 O O . GLN A 1 357 ? 21.855 -13.712 -3.780 1.00 84.56 357 GLN A O 1
ATOM 2830 N N . PRO A 1 358 ? 21.052 -13.771 -5.879 1.00 82.31 358 PRO A N 1
ATOM 2831 C CA . PRO A 1 358 ? 22.315 -14.201 -6.471 1.00 82.31 358 PRO A CA 1
ATOM 2832 C C . PRO A 1 358 ? 23.474 -13.239 -6.159 1.00 82.31 358 PRO A C 1
ATOM 2834 O O . PRO A 1 358 ? 23.253 -12.026 -6.117 1.00 82.31 358 PRO A O 1
ATOM 2837 N N . PRO A 1 359 ? 24.728 -13.720 -6.060 1.00 79.31 359 PRO A N 1
ATOM 2838 C CA . PRO A 1 359 ? 25.895 -12.862 -5.823 1.00 79.31 359 PRO A CA 1
ATOM 2839 C C . PRO A 1 359 ? 26.126 -11.773 -6.883 1.00 79.31 359 PRO A C 1
ATOM 2841 O O . PRO A 1 359 ? 26.760 -10.764 -6.597 1.00 79.31 359 PRO A O 1
ATOM 2844 N N . SER A 1 360 ? 25.611 -11.961 -8.102 1.00 81.62 360 SER A N 1
ATOM 2845 C CA . SER A 1 360 ? 25.648 -10.986 -9.201 1.00 81.62 360 SER A CA 1
ATOM 2846 C C . SER A 1 360 ? 24.606 -9.869 -9.080 1.00 81.62 360 SER A C 1
ATOM 2848 O O . SER A 1 360 ? 24.512 -9.026 -9.970 1.00 81.62 360 SER A O 1
ATOM 2850 N N . THR A 1 361 ? 23.799 -9.865 -8.016 1.00 87.88 361 THR A N 1
ATOM 2851 C CA . THR A 1 361 ? 22.768 -8.848 -7.801 1.00 87.88 361 THR A CA 1
ATOM 2852 C C . THR A 1 361 ? 23.404 -7.491 -7.540 1.00 87.88 361 THR A C 1
ATOM 2854 O O . THR A 1 361 ? 24.290 -7.338 -6.702 1.00 87.88 361 THR A O 1
ATOM 2857 N N . THR A 1 362 ? 22.907 -6.489 -8.249 1.00 90.69 362 THR A N 1
ATOM 2858 C CA . THR A 1 362 ? 23.304 -5.094 -8.122 1.00 90.69 362 THR A CA 1
ATOM 2859 C C . THR A 1 362 ? 22.103 -4.229 -7.773 1.00 90.69 362 THR A C 1
ATOM 2861 O O . THR A 1 362 ? 20.944 -4.632 -7.911 1.00 90.69 362 THR A O 1
ATOM 2864 N N . TYR A 1 363 ? 22.388 -3.030 -7.284 1.00 93.00 363 TYR A N 1
ATOM 2865 C CA . TYR A 1 363 ? 21.402 -2.121 -6.731 1.00 93.00 363 TYR A CA 1
ATOM 2866 C C . TYR A 1 363 ? 21.584 -0.727 -7.309 1.00 93.00 363 TYR A C 1
ATOM 2868 O O . TYR A 1 363 ? 22.710 -0.280 -7.500 1.00 93.00 363 TYR A O 1
ATOM 2876 N N . TRP A 1 364 ? 20.477 -0.036 -7.549 1.00 93.19 364 TRP A N 1
ATOM 2877 C CA . TRP A 1 364 ? 20.467 1.302 -8.131 1.00 93.19 364 TRP A CA 1
ATOM 2878 C C . TRP A 1 364 ? 19.621 2.239 -7.274 1.00 93.19 364 TRP A C 1
ATOM 2880 O O . TRP A 1 364 ? 18.442 1.949 -7.035 1.00 93.19 364 TRP A O 1
ATOM 2890 N N . TYR A 1 365 ? 20.209 3.335 -6.787 1.00 92.50 365 TYR A N 1
ATOM 2891 C CA . TYR A 1 365 ? 19.521 4.347 -5.975 1.00 92.50 365 TYR A CA 1
ATOM 2892 C C . TYR A 1 365 ? 20.181 5.726 -6.026 1.00 92.50 365 TYR A C 1
ATOM 2894 O O . TYR A 1 365 ? 21.323 5.835 -6.534 1.00 92.50 365 TYR A O 1
#

InterPro domains:
  IPR025295 eCIS core domain [PF13699] (76-141)

Secondary structure (DSSP, 8-state):
-HHHHHH-GGG--HHHHHHHHHHH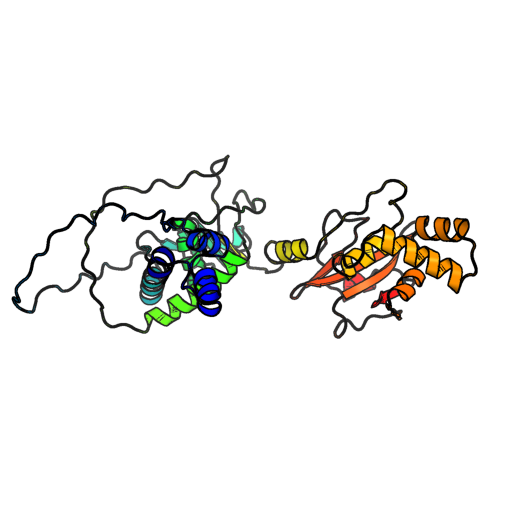-HHHHHHHHTT--------SS-SS-------------------------SSS-HHHHHHHHHHHS---TT-EEETT-SHHHHTTEEEEEETTEEEE-TT-GGGHHHHHHHHHHHHTT-----EEEETTEEEP--HHHHHHHHHHHHHHHHHTTS-S-------------------SSS---EEEEEES-TTSSSHHHHHHHHT---PPPSSTTGGG-HHHHHHHHHHTS-S-HHHHHHHHHHHHHHHS---HHHHHHHHHH---GGGGGGGTPPEESS--TTT-SEEEEEEEETTEEEEEEEEEETTEEEEE-TTT-SS-EEES-HHHHHHTS-TT-EEE-

Sequence (365 aa):
MVQRAQQDPNKVSGDEWQQLDSAIGTNATGEVLAGEQWIPEFKGISGQLWGGAAIQMKSIDDNKYSQVEQENKTGLPDNLKAGIENLSGISMDDVRVHYNSSKPSELQALAYTQGTNIHVGPGQEKYLPHEAWHVVQQKQGRVHKMVEPRKGVWLNMEPGLEKEAEVMGTQAKKRGWHNSPMSYDLAAPADKLVQEPQGGKQGMPVVQAKLSDYATYPIEWLMVKSHKFLPQPNTQPDCNLCAYYAYYHYTNGGTDKATFNQRAITHYQTRLEMNFADAQAMYQGGNDPSVLESFQLNLHTTIPTRAVRKFIVAGTMNGGGHFWTIKRIGWHWWSFDSYHQQAPSRIMDLNAYLGVQPPSTTYWY

Organism: NCBI:txid371196